Protein AF-A0A1C6YXV5-F1 (afdb_monomer_lite)

Organism: Hafnia alvei (NCBI:txid569)

pLDDT: mean 86.68, std 13.35, range [34.88, 97.94]

Foldseek 3Di:
DDPPPDFDEFDDLVVPPLVVVLCVLCCLCVDPVNDDRPLVSNLVSLVVCCVPGGDYDVSVVSNCVSVVVVVVLPCVVVLVVLVVQLVVLVVVQVLCVVVVWDHDPSVVSVCCSPCAVRSNNDPDDDDDDPVDDDDDDPDDDDDDDPDDDDDTDPPDDDDDDPDDDDDDDDPDDTDDDRPDDDDDDDPPDDDDDDDQPDDDDDDDPPDDDDDDDPDDDDDDDQAKDWDDDPHWIWMQGPVGIDTDDPDDDDDDDPDDDDPDDDDDDDDDDDDDDDDDDDDDPPPPPDDPDD

InterPro domains:
  IPR010657 ImpA, N-terminal [PF06812] (8-69)
  IPR018769 Type VI secretion system spike protein VgrG2, domain of unknown function DUF2345 [PF10106] (115-260)

Secondary structure (DSSP, 8-state):
------PPBP--GGGSHHHHHHHHHHHGGGSTT-PPP-HHHHHHHHHHHHHHT-B-HHHHHHHHHHHHHHHHT--HHHHHHHHHHHHHHHHHHHHHHHTT-----HHHHHHHIIIIIGGG-SS------TT------SS------SS------SS------SS------SS------SSS------SSS------SSS------SS------SSS------SSEEEEEETTEEEEEETTEEEEE-SS------S-----SS-----------------------------

Radius of gyration: 35.49 Å; chains: 1; bounding box: 80×50×108 Å

Sequence (290 aa):
MNNHKHLKTGGDPRTFADYAALRDELSKLSHPARPDVNWSYAEKLCLSLFEHNGVELQTAAWYTQAKGQGAMLEMAPAVNRIKQANREMQALNNAAEAAKALVSDIRTQNNLVTQSIADLQSAVMLASAPQGMAFTSGEHLQLTSSQNTMLNAGQHLDIGAMGNVSLSAEQELGLFVHKVGAKLIANLGEVEMHSRHNTLDMSAQKQLTITSTDDEIIISTPKTLTVNGGGSYLKLSDSGIEHGSKGDLTMKVGEYLVPGSGGDMPFDAPNFKTTEIAEMTNIISKPLSN

Structure (mmCIF, N/CA/C/O backbone):
data_AF-A0A1C6YXV5-F1
#
_entry.id   AF-A0A1C6YXV5-F1
#
loop_
_atom_site.group_PDB
_atom_site.id
_atom_site.type_symbol
_atom_site.label_atom_id
_atom_site.label_alt_id
_atom_site.label_comp_id
_atom_site.label_asym_id
_atom_site.label_entity_id
_atom_site.label_seq_id
_atom_site.pdbx_PDB_ins_code
_atom_site.Cartn_x
_atom_site.Cartn_y
_atom_site.Cartn_z
_atom_site.occupancy
_atom_site.B_iso_or_equiv
_atom_site.auth_seq_id
_atom_site.auth_comp_id
_atom_site.auth_asym_id
_atom_site.auth_atom_id
_atom_site.pdbx_PDB_model_num
ATOM 1 N N . MET A 1 1 ? -0.973 9.641 -53.902 1.00 34.88 1 MET A N 1
ATOM 2 C CA . MET A 1 1 ? 0.073 9.606 -54.949 1.00 34.88 1 MET A CA 1
ATOM 3 C C . MET A 1 1 ? 1.343 9.066 -54.313 1.00 34.88 1 MET A C 1
ATOM 5 O O . MET A 1 1 ? 1.892 9.724 -53.440 1.00 34.88 1 MET A O 1
ATOM 9 N N . ASN A 1 2 ? 1.738 7.838 -54.658 1.00 34.88 2 ASN A N 1
ATOM 10 C CA . ASN A 1 2 ? 2.956 7.212 -54.143 1.00 34.88 2 ASN A CA 1
ATOM 11 C C . ASN A 1 2 ? 4.173 7.896 -54.773 1.00 34.88 2 ASN A C 1
ATOM 13 O O . ASN A 1 2 ? 4.431 7.724 -55.961 1.00 34.88 2 ASN A O 1
ATOM 17 N N . ASN A 1 3 ? 4.910 8.671 -53.981 1.00 37.94 3 ASN A N 1
ATOM 18 C CA . ASN A 1 3 ? 6.170 9.276 -54.398 1.00 37.94 3 ASN A CA 1
ATOM 19 C C . ASN A 1 3 ? 7.252 8.181 -54.394 1.00 37.94 3 ASN A C 1
ATOM 21 O O . ASN A 1 3 ? 7.929 7.960 -53.392 1.00 37.94 3 ASN A O 1
ATOM 25 N N . HIS A 1 4 ? 7.376 7.423 -55.484 1.00 41.41 4 HIS A N 1
ATOM 26 C CA . HIS A 1 4 ? 8.496 6.498 -55.662 1.00 41.41 4 HIS A CA 1
ATOM 27 C C . HIS A 1 4 ? 9.765 7.313 -55.946 1.00 41.41 4 HIS A C 1
ATOM 29 O O . HIS A 1 4 ? 10.037 7.685 -57.086 1.00 41.41 4 HIS A O 1
ATOM 35 N N . LYS A 1 5 ? 10.545 7.616 -54.896 1.00 60.78 5 LYS A N 1
ATOM 36 C CA . LYS A 1 5 ? 11.930 8.085 -55.054 1.00 60.78 5 LYS A CA 1
ATOM 37 C C . LYS A 1 5 ? 12.726 6.943 -55.698 1.00 60.78 5 LYS A C 1
ATOM 39 O O . LYS A 1 5 ? 13.035 5.955 -55.038 1.00 60.78 5 LYS A O 1
ATOM 44 N N . HIS A 1 6 ? 13.023 7.060 -56.990 1.00 58.09 6 HIS A N 1
ATOM 45 C CA . HIS A 1 6 ? 13.926 6.143 -57.685 1.00 58.09 6 HIS A CA 1
ATOM 46 C C . HIS A 1 6 ? 15.334 6.278 -57.091 1.00 58.09 6 HIS A C 1
ATOM 48 O O . HIS A 1 6 ? 16.009 7.282 -57.314 1.00 58.09 6 HIS A O 1
ATOM 54 N N . LEU A 1 7 ? 15.772 5.270 -56.337 1.00 64.44 7 LEU A N 1
ATOM 55 C CA . LEU A 1 7 ? 17.151 5.168 -55.866 1.00 64.44 7 LEU A CA 1
ATOM 56 C C . LEU A 1 7 ? 18.025 4.710 -57.038 1.00 64.44 7 LEU A C 1
ATOM 58 O O . LEU A 1 7 ? 17.787 3.652 -57.620 1.00 64.44 7 LEU A O 1
ATOM 62 N N . LYS A 1 8 ? 19.013 5.524 -57.411 1.00 81.25 8 LYS A N 1
ATOM 63 C CA . LYS A 1 8 ? 20.024 5.163 -58.412 1.00 81.25 8 LYS A CA 1
ATOM 64 C C . LYS A 1 8 ? 21.220 4.530 -57.705 1.00 81.25 8 LYS A C 1
ATOM 66 O O . LYS A 1 8 ? 21.565 4.955 -56.606 1.00 81.25 8 LYS A O 1
ATOM 71 N N . THR A 1 9 ? 21.846 3.535 -58.327 1.00 78.88 9 THR A N 1
ATOM 72 C CA . THR A 1 9 ? 23.124 2.980 -57.856 1.00 78.88 9 THR A CA 1
ATOM 73 C C . THR A 1 9 ? 24.200 4.057 -57.924 1.00 78.88 9 THR A C 1
ATOM 75 O O . THR A 1 9 ? 24.306 4.734 -58.949 1.00 78.88 9 THR A O 1
ATOM 78 N N . GLY A 1 10 ? 24.957 4.230 -56.844 1.00 81.75 10 GLY A N 1
ATOM 79 C CA . GLY A 1 10 ? 25.936 5.303 -56.731 1.00 81.75 10 GLY A CA 1
ATOM 80 C C . GLY A 1 10 ? 27.298 4.997 -57.345 1.00 81.75 10 GLY A C 1
ATOM 81 O O . GLY A 1 10 ? 27.665 3.833 -57.511 1.00 81.75 10 GLY A O 1
ATOM 82 N N . GLY A 1 11 ? 28.025 6.060 -57.705 1.00 84.25 11 GLY A N 1
ATOM 83 C CA . GLY A 1 11 ? 29.411 6.007 -58.185 1.00 84.25 11 GLY A CA 1
ATOM 84 C C . GLY A 1 11 ? 30.434 6.043 -57.044 1.00 84.25 11 GLY A C 1
ATOM 85 O O . GLY A 1 11 ? 30.080 5.844 -55.883 1.00 84.25 11 GLY A O 1
ATOM 86 N N . ASP A 1 12 ? 31.706 6.312 -57.357 1.00 86.31 12 ASP A N 1
ATOM 87 C CA . ASP A 1 12 ? 32.763 6.448 -56.341 1.00 86.31 12 ASP A CA 1
ATOM 88 C C . ASP A 1 12 ? 32.478 7.649 -55.410 1.00 86.31 12 ASP A C 1
ATOM 90 O O . ASP A 1 12 ? 32.488 8.794 -55.870 1.00 86.31 12 ASP A O 1
ATOM 94 N N . PRO A 1 13 ? 32.236 7.430 -54.103 1.00 85.50 13 PRO A N 1
ATOM 95 C CA . PRO A 1 13 ? 31.868 8.498 -53.181 1.00 85.50 13 PRO A CA 1
ATOM 96 C C . PRO A 1 13 ? 33.071 9.342 -52.719 1.00 85.50 13 PRO A C 1
ATOM 98 O O . PRO A 1 13 ? 32.885 10.385 -52.095 1.00 85.50 13 PRO A O 1
ATOM 101 N N . ARG A 1 14 ? 34.316 8.937 -53.012 1.00 87.31 14 ARG A N 1
ATOM 102 C CA . ARG A 1 14 ? 35.535 9.552 -52.443 1.00 87.31 14 ARG A CA 1
ATOM 103 C C . ARG A 1 14 ? 35.786 10.987 -52.889 1.00 87.31 14 ARG A C 1
ATOM 105 O O . ARG A 1 14 ? 36.549 11.694 -52.237 1.00 87.31 14 ARG A O 1
ATOM 112 N N . THR A 1 15 ? 35.165 11.418 -53.982 1.00 87.25 15 THR A N 1
ATOM 113 C CA . THR A 1 15 ? 35.280 12.789 -54.494 1.00 87.25 15 THR A CA 1
ATOM 114 C C . THR A 1 15 ? 34.360 13.778 -53.778 1.00 87.25 15 THR A C 1
ATOM 116 O O . THR A 1 15 ? 34.479 14.980 -54.002 1.00 87.25 15 THR A O 1
ATOM 119 N N . PHE A 1 16 ? 33.439 13.304 -52.931 1.00 89.44 16 PHE A N 1
ATOM 120 C CA . PHE A 1 16 ? 32.460 14.142 -52.239 1.00 89.44 16 PHE A CA 1
ATOM 121 C C . PHE A 1 16 ? 32.944 14.531 -50.837 1.00 89.44 16 PHE A C 1
ATOM 123 O O . PHE A 1 16 ? 33.402 13.690 -50.062 1.00 89.44 16 PHE A O 1
ATOM 130 N N . ALA A 1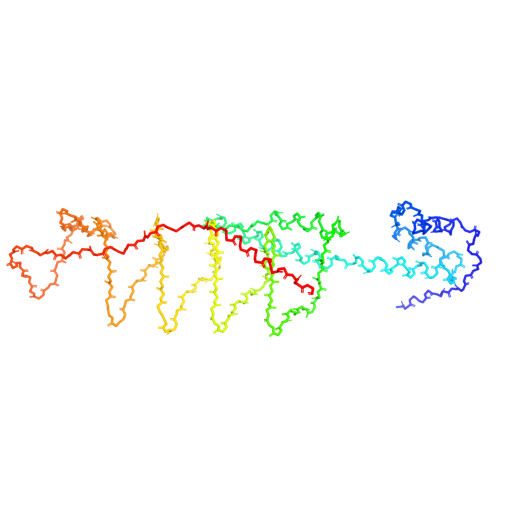 17 ? 32.786 15.809 -50.481 1.00 89.75 17 ALA A N 1
ATOM 131 C CA . ALA A 1 17 ? 33.151 16.325 -49.159 1.00 89.75 17 ALA A CA 1
ATOM 132 C C . ALA A 1 17 ? 32.379 15.623 -48.026 1.00 89.75 17 ALA A C 1
ATOM 134 O O . ALA A 1 17 ? 32.958 15.300 -46.989 1.00 89.75 17 ALA A O 1
ATOM 135 N N . ASP A 1 18 ? 31.103 15.307 -48.263 1.00 88.88 18 ASP A N 1
ATOM 136 C CA . ASP A 1 18 ? 30.244 14.607 -47.304 1.00 88.88 18 ASP A CA 1
ATOM 137 C C . ASP A 1 18 ? 30.771 13.205 -46.969 1.00 88.88 18 ASP A C 1
ATOM 139 O O . ASP A 1 18 ? 30.663 12.759 -45.828 1.00 88.88 18 ASP A O 1
ATOM 143 N N . TYR A 1 19 ? 31.404 12.523 -47.931 1.00 90.31 19 TYR A N 1
ATOM 144 C CA . TYR A 1 19 ? 32.021 11.216 -47.704 1.00 90.31 19 TYR A CA 1
ATOM 145 C C . TYR A 1 19 ? 33.282 11.325 -46.845 1.00 90.31 19 TYR A C 1
ATOM 147 O O . TYR A 1 19 ? 33.488 10.503 -45.952 1.00 90.31 19 TYR A O 1
ATOM 155 N N . ALA A 1 20 ? 34.110 12.352 -47.065 1.00 91.06 20 ALA A N 1
ATOM 156 C CA . ALA A 1 20 ? 35.272 12.607 -46.217 1.00 91.06 20 ALA A CA 1
ATOM 157 C C . ALA A 1 20 ? 34.845 12.897 -44.768 1.00 91.06 20 ALA A C 1
ATOM 159 O O . ALA A 1 20 ? 35.363 12.272 -43.844 1.00 91.06 20 ALA A O 1
ATOM 160 N N . ALA A 1 21 ? 33.836 13.755 -44.581 1.00 92.62 21 ALA A N 1
ATOM 161 C CA . ALA A 1 21 ? 33.275 14.061 -43.267 1.00 92.62 21 ALA A CA 1
ATOM 162 C C . ALA A 1 21 ? 32.653 12.827 -42.591 1.00 92.62 21 ALA A C 1
ATOM 164 O O . ALA A 1 21 ? 32.858 12.609 -41.399 1.00 92.62 21 ALA A O 1
ATOM 165 N N . LEU A 1 22 ? 31.935 11.989 -43.348 1.00 91.88 22 LEU A N 1
ATOM 166 C CA . LEU A 1 22 ? 31.312 10.768 -42.832 1.00 91.88 22 LEU A CA 1
ATOM 167 C C . LEU A 1 22 ? 32.362 9.750 -42.389 1.00 91.88 22 LEU A C 1
ATOM 169 O O . LEU A 1 22 ? 32.250 9.155 -41.319 1.00 91.88 22 LEU A O 1
ATOM 173 N N . ARG A 1 23 ? 33.404 9.566 -43.202 1.00 91.81 23 ARG A N 1
ATOM 174 C CA . ARG A 1 23 ? 34.520 8.680 -42.881 1.00 91.81 23 ARG A CA 1
ATOM 175 C C . ARG A 1 23 ? 35.248 9.153 -41.627 1.00 91.81 23 ARG A C 1
ATOM 177 O O . ARG A 1 23 ? 35.558 8.325 -40.776 1.00 91.81 23 ARG A O 1
ATOM 184 N N . ASP A 1 24 ? 35.513 10.450 -41.507 1.00 92.19 24 ASP A N 1
ATOM 185 C CA . ASP A 1 24 ? 36.186 11.013 -40.337 1.00 92.19 24 ASP A CA 1
ATOM 186 C C . ASP A 1 24 ? 35.319 10.848 -39.076 1.00 92.19 24 ASP A C 1
ATOM 188 O O . ASP A 1 24 ? 35.824 10.430 -38.033 1.00 92.19 24 ASP A O 1
ATOM 192 N N . GLU A 1 25 ? 34.002 11.045 -39.184 1.00 91.94 25 GLU A N 1
ATOM 193 C CA . GLU A 1 25 ? 33.052 10.819 -38.090 1.00 91.94 25 GLU A CA 1
ATOM 194 C C . GLU A 1 25 ? 33.030 9.350 -37.634 1.00 91.94 25 GLU A C 1
ATOM 196 O O . GLU A 1 25 ? 33.114 9.065 -36.442 1.00 91.94 25 GLU A O 1
ATOM 201 N N . LEU A 1 26 ? 32.996 8.401 -38.573 1.00 88.94 26 LEU A N 1
ATOM 202 C CA . LEU A 1 26 ? 32.979 6.966 -38.263 1.00 88.94 26 LEU A CA 1
ATOM 203 C C . LEU A 1 26 ? 34.349 6.420 -37.847 1.00 88.94 26 LEU A C 1
ATOM 205 O O . LEU A 1 26 ? 34.421 5.425 -37.125 1.00 88.94 26 LEU A O 1
ATOM 209 N N . SER A 1 27 ? 35.443 7.081 -38.235 1.00 88.44 27 SER A N 1
ATOM 210 C CA . SER A 1 27 ? 36.796 6.712 -37.804 1.00 88.44 27 SER A CA 1
ATOM 211 C C . SER A 1 27 ? 36.974 6.801 -36.284 1.00 88.44 27 SER A C 1
ATOM 213 O O . SER A 1 27 ? 37.790 6.070 -35.717 1.00 88.44 27 SER A O 1
ATOM 215 N N . LYS A 1 28 ? 36.139 7.599 -35.601 1.00 89.31 28 LYS A N 1
ATOM 216 C CA . LYS A 1 28 ? 36.091 7.703 -34.136 1.00 89.31 28 LYS A CA 1
ATOM 217 C C . LYS A 1 28 ? 35.821 6.360 -33.446 1.00 89.31 28 LYS A C 1
ATOM 219 O O . LYS A 1 28 ? 36.379 6.118 -32.379 1.00 89.31 28 LYS A O 1
ATOM 224 N N . LEU A 1 29 ? 35.088 5.443 -34.091 1.00 83.06 29 LEU A N 1
ATOM 225 C CA . LEU A 1 29 ? 34.862 4.070 -33.600 1.00 83.06 29 LEU A CA 1
ATOM 226 C C . LEU A 1 29 ? 36.158 3.266 -33.450 1.00 83.06 29 LEU A C 1
ATOM 228 O O . LEU A 1 29 ? 36.258 2.379 -32.606 1.00 83.06 29 LEU A O 1
ATOM 232 N N . SER A 1 30 ? 37.139 3.570 -34.297 1.00 82.44 30 SER A N 1
ATOM 233 C CA . SER A 1 30 ? 38.425 2.870 -34.376 1.00 82.44 30 SER A CA 1
ATOM 234 C C . SER A 1 30 ? 39.544 3.638 -33.667 1.00 82.44 30 SER A C 1
ATOM 236 O O . SER A 1 30 ? 40.681 3.173 -33.622 1.00 82.44 30 SER A O 1
ATOM 238 N N . HIS A 1 31 ? 39.246 4.828 -33.140 1.00 82.94 31 HIS A N 1
ATOM 239 C CA . HIS A 1 31 ? 40.235 5.704 -32.534 1.00 82.94 31 HIS A CA 1
ATOM 240 C C . HIS A 1 31 ? 40.610 5.204 -31.125 1.00 82.94 31 HIS A C 1
ATOM 242 O O . HIS A 1 31 ? 39.712 4.859 -30.355 1.00 82.94 31 HIS A O 1
ATOM 248 N N . PRO A 1 32 ? 41.898 5.215 -30.724 1.00 77.12 32 PRO A N 1
ATOM 249 C CA . PRO A 1 32 ? 42.327 4.746 -29.400 1.00 77.12 32 PRO A CA 1
ATOM 250 C C . PRO A 1 32 ? 41.618 5.446 -28.233 1.00 77.12 32 PRO A C 1
ATOM 252 O O . PRO A 1 32 ? 41.303 4.813 -27.233 1.00 77.12 32 PRO A O 1
ATOM 255 N N . ALA A 1 33 ? 41.324 6.742 -28.386 1.00 78.31 33 ALA A N 1
ATOM 256 C CA . ALA A 1 33 ? 40.591 7.531 -27.392 1.00 78.31 33 ALA A CA 1
ATOM 257 C C . ALA A 1 33 ? 39.055 7.377 -27.454 1.00 78.31 33 ALA A C 1
ATOM 259 O O . ALA A 1 33 ? 38.378 7.978 -26.631 1.00 78.31 33 ALA A O 1
ATOM 260 N N . ARG A 1 34 ? 38.517 6.633 -28.438 1.00 75.19 34 ARG A N 1
ATOM 261 C CA . ARG A 1 34 ? 37.077 6.396 -28.687 1.00 75.19 34 ARG A CA 1
ATOM 262 C C . ARG A 1 34 ? 36.158 7.596 -28.377 1.00 75.19 34 ARG A C 1
ATOM 264 O O . ARG A 1 34 ? 35.275 7.473 -27.533 1.00 75.19 34 ARG A O 1
ATOM 271 N N . PRO A 1 35 ? 36.363 8.756 -29.025 1.00 83.25 35 PRO A N 1
ATOM 272 C CA . PRO A 1 35 ? 35.444 9.877 -28.873 1.00 83.25 35 PRO A CA 1
ATOM 273 C C . PRO A 1 35 ? 34.054 9.515 -29.415 1.00 83.25 35 PRO A C 1
ATOM 275 O O . PRO A 1 35 ? 33.940 8.717 -30.350 1.00 83.25 35 PRO A O 1
ATOM 278 N N . ASP A 1 36 ? 33.011 10.126 -28.855 1.00 80.19 36 ASP A N 1
ATOM 279 C CA . ASP A 1 36 ? 31.630 9.828 -29.236 1.00 80.19 36 ASP A CA 1
ATOM 280 C C . ASP A 1 36 ? 31.362 10.144 -30.715 1.00 80.19 36 ASP A C 1
ATOM 282 O O . ASP A 1 36 ? 31.708 11.212 -31.237 1.00 80.19 36 ASP A O 1
ATOM 286 N N . VAL A 1 37 ? 30.721 9.190 -31.391 1.00 84.69 37 VAL A N 1
ATOM 287 C CA . VAL A 1 37 ? 30.234 9.345 -32.764 1.00 84.69 37 VAL A CA 1
ATOM 288 C C . VAL A 1 37 ? 28.900 10.079 -32.730 1.00 84.69 37 VAL A C 1
ATOM 290 O O . VAL A 1 37 ? 27.952 9.658 -32.070 1.00 84.69 37 VAL A O 1
ATOM 293 N N . ASN A 1 38 ? 28.784 11.147 -33.507 1.00 87.31 38 ASN A N 1
ATOM 294 C CA . ASN A 1 38 ? 27.529 11.832 -33.750 1.00 87.31 38 ASN A CA 1
ATOM 295 C C . ASN A 1 38 ? 26.729 11.085 -34.829 1.00 87.31 38 ASN A C 1
ATOM 297 O O . ASN A 1 38 ? 26.801 11.395 -36.020 1.00 87.31 38 ASN A O 1
ATOM 301 N N . TRP A 1 39 ? 25.950 10.089 -34.402 1.00 85.75 39 TRP A N 1
ATOM 302 C CA . TRP A 1 39 ? 25.155 9.239 -35.295 1.00 85.75 39 TRP A CA 1
ATOM 303 C C . TRP A 1 39 ? 24.119 10.013 -36.117 1.00 85.75 39 TRP A C 1
ATOM 305 O O . TRP A 1 39 ? 23.930 9.708 -37.292 1.00 85.75 39 TRP A O 1
ATOM 315 N N . SER A 1 40 ? 23.516 11.065 -35.553 1.00 84.88 40 SER A N 1
ATOM 316 C CA . SER A 1 40 ? 22.577 11.943 -36.267 1.00 84.88 40 SER A CA 1
ATOM 317 C C . SER A 1 40 ? 23.256 12.737 -37.385 1.00 84.88 40 SER A C 1
ATOM 319 O O . SER A 1 40 ? 22.659 12.994 -38.430 1.00 84.88 40 SER A O 1
ATOM 321 N N . TYR A 1 41 ? 24.510 13.149 -37.180 1.00 89.69 41 TYR A N 1
ATOM 322 C CA . TYR A 1 41 ? 25.312 13.800 -38.213 1.00 89.69 41 TYR A CA 1
ATOM 323 C C . TYR A 1 41 ? 25.755 12.800 -39.288 1.00 89.69 41 TYR A C 1
ATOM 325 O O . TYR A 1 41 ? 25.595 13.080 -40.475 1.00 89.69 41 TYR A O 1
ATOM 333 N N . ALA A 1 42 ? 26.202 11.606 -38.888 1.00 90.00 42 ALA A N 1
ATOM 334 C CA . ALA A 1 42 ? 26.538 10.524 -39.810 1.00 90.00 42 ALA A CA 1
ATOM 335 C C . ALA A 1 42 ? 25.336 10.106 -40.684 1.00 90.00 42 ALA A C 1
ATOM 337 O O . ALA A 1 42 ? 25.490 9.936 -41.894 1.00 90.00 42 ALA A O 1
ATOM 338 N N . GLU A 1 43 ? 24.127 10.015 -40.115 1.00 90.06 43 GLU A N 1
ATOM 339 C CA . GLU A 1 43 ? 22.900 9.730 -40.870 1.00 90.06 43 GLU A CA 1
ATOM 340 C C . GLU A 1 43 ? 22.612 10.820 -41.913 1.00 90.06 43 GLU A C 1
ATOM 342 O O . GLU A 1 43 ? 22.353 10.506 -43.076 1.00 90.06 43 GLU A O 1
ATOM 347 N N . LYS A 1 44 ? 22.709 12.101 -41.528 1.00 91.81 44 LYS A N 1
ATOM 348 C CA . LYS A 1 44 ? 22.513 13.233 -42.450 1.00 91.81 44 LYS A CA 1
ATOM 349 C C . LYS A 1 44 ? 23.501 13.209 -43.614 1.00 91.81 44 LYS A C 1
ATOM 351 O O . LYS A 1 44 ? 23.087 13.418 -44.751 1.00 91.81 44 LYS A O 1
ATOM 356 N N . LEU A 1 45 ? 24.775 12.922 -43.347 1.00 92.94 45 LEU A N 1
ATOM 357 C CA . LEU A 1 45 ? 25.802 12.806 -44.386 1.00 92.94 45 LEU A CA 1
ATOM 358 C C . LEU A 1 45 ? 25.512 11.640 -45.340 1.00 92.94 45 LEU A C 1
ATOM 360 O O . LEU A 1 45 ? 25.629 11.801 -46.551 1.00 92.94 45 LEU A O 1
ATOM 364 N N . CYS A 1 46 ? 25.057 10.495 -44.822 1.00 91.06 46 CYS A N 1
ATOM 365 C CA . CYS A 1 46 ? 24.637 9.368 -45.658 1.00 91.06 46 CYS A CA 1
ATOM 366 C C . CYS A 1 46 ? 23.444 9.722 -46.559 1.00 91.06 46 CYS A C 1
ATOM 368 O O . CYS A 1 46 ? 23.451 9.396 -47.745 1.00 91.06 46 CYS A O 1
ATOM 370 N N . LEU A 1 47 ? 22.425 10.398 -46.014 1.00 91.19 47 LEU A N 1
ATOM 371 C CA . LEU A 1 47 ? 21.256 10.837 -46.783 1.00 91.19 47 LEU A CA 1
ATOM 372 C C . LEU A 1 47 ? 21.644 11.847 -47.874 1.00 91.19 47 LEU A C 1
ATOM 374 O O . LEU A 1 47 ? 21.184 11.705 -49.004 1.00 91.19 47 LEU A O 1
ATOM 378 N N . SER A 1 48 ? 22.533 12.800 -47.566 1.00 91.88 48 SER A N 1
ATOM 379 C CA . SER A 1 48 ? 23.083 13.757 -48.542 1.00 91.88 48 SER A CA 1
ATOM 380 C C . SER A 1 48 ? 23.842 13.046 -49.672 1.00 91.88 48 SER A C 1
ATOM 382 O O . SER A 1 48 ? 23.630 13.316 -50.856 1.00 91.88 48 SER A O 1
ATOM 384 N N . LEU A 1 49 ? 24.666 12.048 -49.332 1.00 90.50 49 LEU A N 1
ATOM 385 C CA . LEU A 1 49 ? 25.382 11.232 -50.316 1.00 90.50 49 LEU A CA 1
ATOM 386 C C . LEU A 1 49 ? 24.435 10.426 -51.213 1.00 90.50 49 LEU A C 1
ATOM 388 O O . LEU A 1 49 ? 24.679 10.334 -52.416 1.00 90.50 49 LEU A O 1
ATOM 392 N N . PHE A 1 50 ? 23.334 9.891 -50.679 1.00 91.69 50 PHE A N 1
ATOM 393 C CA . PHE A 1 50 ? 22.328 9.215 -51.504 1.00 91.69 50 PHE A CA 1
ATOM 394 C C . PHE A 1 50 ? 21.643 10.156 -52.495 1.00 91.69 50 PHE A C 1
ATOM 396 O O . PHE A 1 50 ? 21.283 9.716 -53.588 1.00 91.69 50 PHE A O 1
ATOM 403 N N . GLU A 1 51 ? 21.473 11.432 -52.142 1.00 88.44 51 GLU A N 1
ATOM 404 C CA . GLU A 1 51 ? 20.876 12.436 -53.026 1.00 88.44 51 GLU A CA 1
ATOM 405 C C . GLU A 1 51 ? 21.830 12.866 -54.149 1.00 88.44 51 GLU A C 1
ATOM 407 O O . GLU A 1 51 ? 21.389 13.012 -55.290 1.00 88.44 51 GLU A O 1
ATOM 412 N N . HIS A 1 52 ? 23.127 13.023 -53.861 1.00 86.38 52 HIS A N 1
ATOM 413 C CA . HIS A 1 52 ? 24.104 13.545 -54.826 1.00 86.38 52 HIS A CA 1
ATOM 414 C C . HIS A 1 52 ? 24.857 12.472 -55.624 1.00 86.38 52 HIS A C 1
ATOM 416 O O . HIS A 1 52 ? 25.091 12.654 -56.818 1.00 86.38 52 HIS A O 1
ATOM 422 N N . ASN A 1 53 ? 25.245 11.366 -54.986 1.00 88.00 53 ASN A N 1
ATOM 423 C CA . ASN A 1 53 ? 26.052 10.309 -55.599 1.00 88.00 53 ASN A CA 1
ATOM 424 C C . ASN A 1 53 ? 25.224 9.067 -55.961 1.00 88.00 53 ASN A C 1
ATOM 426 O O . ASN A 1 53 ? 25.635 8.310 -56.832 1.00 88.00 53 ASN A O 1
ATOM 430 N N . GLY A 1 54 ? 24.063 8.859 -55.329 1.00 86.62 54 GLY A N 1
ATOM 431 C CA . GLY A 1 54 ? 23.302 7.607 -55.396 1.00 86.62 54 GLY A CA 1
ATOM 432 C C . GLY A 1 54 ? 23.703 6.616 -54.296 1.00 86.62 54 GLY A C 1
ATOM 433 O O . GLY A 1 54 ? 24.582 6.881 -53.478 1.00 86.62 54 GLY A O 1
ATOM 434 N N . VAL A 1 55 ? 23.032 5.465 -54.243 1.00 87.00 55 VAL A N 1
ATOM 435 C CA . VAL A 1 55 ? 23.235 4.456 -53.191 1.00 87.00 55 VAL A CA 1
ATOM 436 C C . VAL A 1 55 ? 24.365 3.511 -53.582 1.00 87.00 55 VAL A C 1
ATOM 438 O O . VAL A 1 55 ? 24.230 2.731 -54.526 1.00 87.00 55 VAL A O 1
ATOM 441 N N . GLU A 1 56 ? 25.465 3.557 -52.841 1.00 91.75 56 GLU A N 1
ATOM 442 C CA . GLU A 1 56 ? 26.571 2.601 -52.932 1.00 91.75 56 GLU A CA 1
ATOM 443 C C . GLU A 1 56 ? 26.724 1.820 -51.612 1.00 91.75 56 GLU A C 1
ATOM 445 O O . GLU A 1 56 ? 26.219 2.241 -50.567 1.00 91.75 56 GLU A O 1
ATOM 450 N N . LEU A 1 57 ? 27.350 0.641 -51.673 1.00 87.50 57 LEU A N 1
ATOM 451 C CA . LEU A 1 57 ? 27.340 -0.360 -50.600 1.00 87.50 57 LEU A CA 1
ATOM 452 C C . LEU A 1 57 ? 27.908 0.148 -49.263 1.00 87.50 57 LEU A C 1
ATOM 454 O O . LEU A 1 57 ? 27.377 -0.193 -48.208 1.00 87.50 57 LEU A O 1
ATOM 458 N N . GLN A 1 58 ? 28.970 0.949 -49.288 1.00 88.88 58 GLN A N 1
ATOM 459 C CA . GLN A 1 58 ? 29.666 1.438 -48.102 1.00 88.88 58 GLN A CA 1
ATOM 460 C C . GLN A 1 58 ? 28.832 2.482 -47.347 1.00 88.88 58 GLN A C 1
ATOM 462 O O . GLN A 1 58 ? 28.572 2.312 -46.157 1.00 88.88 58 GLN A O 1
ATOM 467 N N . THR A 1 59 ? 28.333 3.510 -48.032 1.00 88.81 59 THR A N 1
ATOM 468 C CA . THR A 1 59 ? 27.426 4.522 -47.468 1.00 88.81 59 THR A CA 1
ATOM 469 C C . THR A 1 59 ? 26.101 3.884 -47.051 1.00 88.81 59 THR A C 1
ATOM 471 O O . THR A 1 59 ? 25.545 4.256 -46.023 1.00 88.81 59 THR A O 1
ATOM 474 N N . ALA A 1 60 ? 25.611 2.865 -47.770 1.00 88.44 60 ALA A N 1
ATOM 475 C CA . ALA A 1 60 ? 24.442 2.087 -47.353 1.00 88.44 60 ALA A CA 1
ATOM 476 C C . ALA A 1 60 ? 24.681 1.300 -46.054 1.00 88.44 60 ALA A C 1
ATOM 478 O O . ALA A 1 60 ? 23.822 1.304 -45.167 1.00 88.44 60 ALA A O 1
ATOM 479 N N . ALA A 1 61 ? 25.844 0.660 -45.907 1.00 87.81 61 ALA A N 1
ATOM 480 C CA . ALA A 1 61 ? 26.220 -0.044 -44.683 1.00 87.81 61 ALA A CA 1
ATOM 481 C C . ALA A 1 61 ? 26.341 0.923 -43.495 1.00 87.81 61 ALA A C 1
ATOM 483 O O . ALA A 1 61 ? 25.776 0.671 -42.431 1.00 87.81 61 ALA A O 1
ATOM 484 N N . TRP A 1 62 ? 26.997 2.066 -43.696 1.00 89.56 62 TRP A N 1
ATOM 485 C CA . TRP A 1 62 ? 27.136 3.112 -42.684 1.00 89.56 62 TRP A CA 1
ATOM 486 C C . TRP A 1 62 ? 25.814 3.785 -42.319 1.00 89.56 62 TRP A C 1
ATOM 488 O O . TRP A 1 62 ? 25.560 4.000 -41.137 1.00 89.56 62 TRP A O 1
ATOM 498 N N . TYR A 1 63 ? 24.933 4.036 -43.288 1.00 89.31 63 TYR A N 1
ATOM 499 C CA . TYR A 1 63 ? 23.578 4.524 -43.032 1.00 89.31 63 TYR A CA 1
ATOM 500 C C . TYR A 1 63 ? 22.790 3.535 -42.176 1.00 89.31 63 TYR A C 1
ATOM 502 O O . TYR A 1 63 ? 22.167 3.919 -41.190 1.00 89.31 63 TYR A O 1
ATOM 510 N N . THR A 1 64 ? 22.849 2.248 -42.525 1.00 83.69 64 THR A N 1
ATOM 511 C CA . THR A 1 64 ? 22.168 1.187 -41.774 1.00 83.69 64 THR A CA 1
ATOM 512 C C . THR A 1 64 ? 22.709 1.093 -40.348 1.00 83.69 64 THR A C 1
ATOM 514 O O . THR A 1 64 ? 21.931 0.953 -39.408 1.00 83.69 64 THR A O 1
ATOM 517 N N . GLN A 1 65 ? 24.024 1.244 -40.163 1.00 82.75 65 GLN A N 1
ATOM 518 C CA . GLN A 1 65 ? 24.657 1.277 -38.847 1.00 82.75 65 GLN A CA 1
ATOM 519 C C . GLN A 1 65 ? 24.259 2.520 -38.036 1.00 82.75 65 GLN A C 1
ATOM 521 O O . GLN A 1 65 ? 23.856 2.377 -36.886 1.00 82.75 65 GLN A O 1
ATOM 526 N N . ALA A 1 66 ? 24.317 3.718 -38.623 1.00 83.75 66 ALA A N 1
ATOM 527 C CA . ALA A 1 66 ? 23.941 4.966 -37.957 1.00 83.75 66 ALA A CA 1
ATOM 528 C C . ALA A 1 66 ? 22.462 4.968 -37.550 1.00 83.75 66 ALA A C 1
ATOM 530 O O . ALA A 1 66 ? 22.118 5.290 -36.413 1.00 83.75 66 ALA A O 1
ATOM 531 N N . LYS A 1 67 ? 21.593 4.502 -38.450 1.00 78.44 67 LYS A N 1
ATOM 532 C CA . LYS A 1 67 ? 20.163 4.337 -38.190 1.00 78.44 67 LYS A CA 1
ATOM 533 C C . LYS A 1 67 ? 19.885 3.261 -37.140 1.00 78.44 67 LYS A C 1
ATOM 535 O O . LYS A 1 67 ? 18.999 3.434 -36.311 1.00 78.44 67 LYS A O 1
ATOM 540 N N . GLY A 1 68 ? 20.649 2.168 -37.154 1.00 66.94 68 GLY A N 1
ATOM 541 C CA . GLY A 1 68 ? 20.573 1.107 -36.151 1.00 66.94 68 GLY A CA 1
ATOM 542 C C . GLY A 1 68 ? 20.958 1.591 -34.754 1.00 66.94 68 GLY A C 1
ATOM 543 O O . GLY A 1 68 ? 20.282 1.245 -33.794 1.00 66.94 68 GLY A O 1
ATOM 544 N N . GLN A 1 69 ? 21.978 2.444 -34.640 1.00 69.38 69 GLN A N 1
ATOM 545 C CA . GLN A 1 69 ? 22.389 3.058 -33.372 1.00 69.38 69 GLN A CA 1
ATOM 546 C C . GLN A 1 69 ? 21.338 4.050 -32.850 1.00 69.38 69 GLN A C 1
ATOM 548 O O . GLN A 1 69 ? 21.009 4.017 -31.669 1.00 69.38 69 GLN A O 1
ATOM 553 N N . GLY A 1 70 ? 20.728 4.858 -33.727 1.00 60.88 70 GLY A N 1
ATOM 554 C CA . GLY A 1 70 ? 19.603 5.729 -33.356 1.00 60.88 70 GLY A CA 1
ATOM 555 C C . GLY A 1 70 ? 18.358 4.954 -32.905 1.00 60.88 70 GLY A C 1
ATOM 556 O O . GLY A 1 70 ? 17.764 5.278 -31.882 1.00 60.88 70 GLY A O 1
ATOM 557 N N . ALA A 1 71 ? 18.000 3.877 -33.612 1.00 57.31 71 ALA A N 1
ATOM 558 C CA . ALA A 1 71 ? 16.882 3.004 -33.244 1.00 57.31 71 ALA A CA 1
ATOM 559 C C . ALA A 1 71 ? 17.151 2.176 -31.971 1.00 57.31 71 ALA A C 1
ATOM 561 O O . ALA A 1 71 ? 16.218 1.849 -31.243 1.00 57.31 71 ALA A O 1
ATOM 562 N N . MET A 1 72 ? 18.414 1.856 -31.674 1.00 53.16 72 MET A N 1
ATOM 563 C CA . MET A 1 72 ? 18.830 1.183 -30.435 1.00 53.16 72 MET A CA 1
ATOM 564 C C . MET A 1 72 ? 18.733 2.106 -29.202 1.00 53.16 72 MET A C 1
ATOM 566 O O . MET A 1 72 ? 18.625 1.611 -28.083 1.00 53.16 72 MET A O 1
ATOM 570 N N . LEU A 1 73 ? 18.699 3.429 -29.412 1.00 59.44 73 LEU A N 1
ATOM 571 C CA . LEU A 1 73 ? 18.531 4.482 -28.398 1.00 59.44 73 LEU A CA 1
ATOM 572 C C . LEU A 1 73 ? 17.111 5.091 -28.364 1.00 59.44 73 LEU A C 1
ATOM 574 O O . LEU A 1 73 ? 16.881 6.067 -27.649 1.00 59.44 73 LEU A O 1
ATOM 578 N N . GLU A 1 74 ? 16.132 4.528 -29.084 1.00 69.44 74 GLU A N 1
ATOM 579 C CA . GLU A 1 74 ? 14.725 4.977 -29.076 1.00 69.44 74 GLU A CA 1
ATOM 580 C C . GLU A 1 74 ? 14.033 4.650 -27.7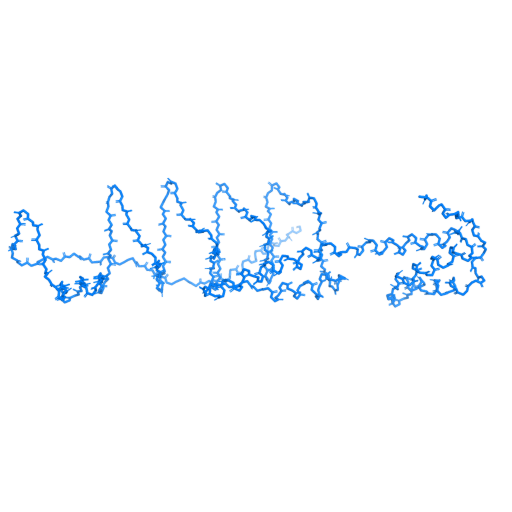31 1.00 69.44 74 GLU A C 1
ATOM 582 O O . GLU A 1 74 ? 13.195 3.758 -27.593 1.00 69.44 74 GLU A O 1
ATOM 587 N N . MET A 1 75 ? 14.397 5.402 -26.690 1.00 78.75 75 MET A N 1
ATOM 588 C CA . MET A 1 75 ? 13.868 5.294 -25.326 1.00 78.75 75 MET A CA 1
ATOM 589 C C . MET A 1 75 ? 12.708 6.261 -25.077 1.00 78.75 75 MET A C 1
ATOM 591 O O . MET A 1 75 ? 12.066 6.199 -24.027 1.00 78.75 75 MET A O 1
ATOM 595 N N . ALA A 1 76 ? 12.412 7.155 -26.027 1.00 81.69 76 ALA A N 1
ATOM 596 C CA . ALA A 1 76 ? 11.437 8.227 -25.853 1.00 81.69 76 ALA A CA 1
ATOM 597 C C . ALA A 1 76 ? 10.053 7.724 -25.397 1.00 81.69 76 ALA A C 1
ATOM 599 O O . ALA A 1 76 ? 9.522 8.286 -24.435 1.00 81.69 76 ALA A O 1
ATOM 600 N N . PRO A 1 77 ? 9.472 6.642 -25.960 1.00 85.44 77 PRO A N 1
ATOM 601 C CA . PRO A 1 77 ? 8.200 6.116 -25.464 1.00 85.44 77 PRO A CA 1
ATOM 602 C C . PRO A 1 77 ? 8.273 5.612 -24.015 1.00 85.44 77 PRO A C 1
ATOM 604 O O . PRO A 1 77 ? 7.316 5.772 -23.260 1.00 85.44 77 PRO A O 1
ATOM 607 N N . ALA A 1 78 ? 9.391 5.002 -23.615 1.00 88.50 78 ALA A N 1
ATOM 608 C CA . ALA A 1 78 ? 9.594 4.479 -22.266 1.00 88.50 78 ALA A CA 1
ATOM 609 C C . ALA A 1 78 ? 9.785 5.616 -21.250 1.00 88.50 78 ALA A C 1
ATOM 611 O O . ALA A 1 78 ? 9.076 5.688 -20.247 1.00 88.50 78 ALA A O 1
ATOM 612 N N . VAL A 1 79 ? 10.666 6.569 -21.561 1.00 88.56 79 VAL A N 1
ATOM 613 C CA . VAL A 1 79 ? 10.911 7.765 -20.742 1.00 88.56 79 VAL A CA 1
ATOM 614 C C . VAL A 1 79 ? 9.639 8.606 -20.605 1.00 88.56 79 VAL A C 1
ATOM 616 O O . VAL A 1 79 ? 9.334 9.084 -19.513 1.00 88.56 79 VAL A O 1
ATOM 619 N N . ASN A 1 80 ? 8.850 8.757 -21.674 1.00 88.50 80 ASN A N 1
ATOM 620 C CA . ASN A 1 80 ? 7.582 9.487 -21.624 1.00 88.50 80 ASN A CA 1
ATOM 621 C C . ASN A 1 80 ? 6.545 8.808 -20.720 1.00 88.50 80 ASN A C 1
ATOM 623 O O . ASN A 1 80 ? 5.824 9.515 -20.016 1.00 88.50 80 ASN A O 1
ATOM 627 N N . ARG A 1 81 ? 6.499 7.468 -20.679 1.00 89.38 81 ARG A N 1
ATOM 628 C CA . ARG A 1 81 ? 5.644 6.735 -19.729 1.00 89.38 81 ARG A CA 1
ATOM 629 C C . ARG A 1 81 ? 6.059 6.985 -18.283 1.00 89.38 81 ARG A C 1
ATOM 631 O O . ARG A 1 81 ? 5.192 7.273 -17.466 1.00 89.38 81 ARG A O 1
ATOM 638 N N . ILE A 1 82 ? 7.358 6.956 -17.976 1.00 90.69 82 ILE A N 1
ATOM 639 C CA . ILE A 1 82 ? 7.831 7.255 -16.615 1.00 90.69 82 ILE A CA 1
ATOM 640 C C . ILE A 1 82 ? 7.494 8.705 -16.242 1.00 90.69 82 ILE A C 1
ATOM 642 O O . ILE A 1 82 ? 6.936 8.957 -15.180 1.00 90.69 82 ILE A O 1
ATOM 646 N N . LYS A 1 83 ? 7.736 9.671 -17.139 1.00 89.44 83 LYS A N 1
ATOM 647 C CA . LYS A 1 83 ? 7.357 11.078 -16.914 1.00 89.44 83 LYS A CA 1
ATOM 648 C C . LYS A 1 83 ? 5.855 11.251 -16.687 1.00 89.44 83 LYS A C 1
ATOM 650 O O . LYS A 1 83 ? 5.453 12.087 -15.882 1.00 89.44 83 LYS A O 1
ATOM 655 N N . GLN A 1 84 ? 5.017 10.498 -17.397 1.00 91.75 84 GLN A N 1
ATOM 656 C CA . GLN A 1 84 ? 3.577 10.501 -17.162 1.00 91.75 84 GLN A CA 1
ATOM 657 C C . GLN A 1 84 ? 3.238 9.960 -15.769 1.00 91.75 84 GLN A C 1
ATOM 659 O O . GLN A 1 84 ? 2.560 10.665 -15.025 1.00 91.75 84 GLN A O 1
ATOM 664 N N . ALA A 1 85 ? 3.763 8.789 -15.399 1.00 92.06 85 ALA A N 1
ATOM 665 C CA . ALA A 1 85 ? 3.557 8.204 -14.075 1.00 92.06 85 ALA A CA 1
ATOM 666 C C . ALA A 1 85 ? 4.005 9.163 -12.956 1.00 92.06 85 ALA A C 1
ATOM 668 O O . ALA A 1 85 ? 3.262 9.383 -12.005 1.00 92.06 85 ALA A O 1
ATOM 669 N N . ASN A 1 86 ? 5.151 9.835 -13.111 1.00 90.31 86 ASN A N 1
ATOM 670 C CA . ASN A 1 86 ? 5.628 10.829 -12.144 1.00 90.31 86 ASN A CA 1
ATOM 671 C C . ASN A 1 86 ? 4.657 12.010 -11.991 1.00 90.31 86 ASN A C 1
ATOM 673 O O . ASN A 1 86 ? 4.475 12.507 -10.884 1.00 90.31 86 ASN A O 1
ATOM 677 N N . ARG A 1 87 ? 4.018 12.474 -13.076 1.00 91.31 87 ARG A N 1
ATOM 678 C CA . ARG A 1 87 ? 3.010 13.551 -13.004 1.00 91.31 87 ARG A CA 1
ATOM 679 C C . ARG A 1 87 ? 1.741 13.100 -12.287 1.00 91.31 87 ARG A C 1
ATOM 681 O O . ARG A 1 87 ? 1.196 13.861 -11.493 1.00 91.31 87 ARG A O 1
ATOM 688 N N . GLU A 1 88 ? 1.285 11.881 -12.558 1.00 93.19 88 GLU A N 1
ATOM 689 C CA . GLU A 1 88 ? 0.127 11.284 -11.883 1.00 93.19 88 GLU A CA 1
ATOM 690 C C . GLU A 1 88 ? 0.401 11.119 -10.381 1.00 93.19 88 GLU A C 1
ATOM 692 O O . GLU A 1 88 ? -0.399 11.550 -9.550 1.00 93.19 88 GLU A O 1
ATOM 697 N N . MET A 1 89 ? 1.583 10.611 -10.027 1.00 93.12 89 MET A N 1
ATOM 698 C CA . MET A 1 89 ? 2.022 10.492 -8.638 1.00 93.12 89 MET A CA 1
ATOM 699 C C . MET A 1 89 ? 2.239 11.843 -7.961 1.00 93.12 89 MET A C 1
ATOM 701 O O . MET A 1 89 ? 1.926 11.977 -6.785 1.00 93.12 89 MET A O 1
ATOM 705 N N . GLN A 1 90 ? 2.710 12.866 -8.679 1.00 92.75 90 GLN A N 1
ATOM 706 C CA . GLN A 1 90 ? 2.811 14.220 -8.131 1.00 92.75 90 GLN A CA 1
ATOM 707 C C . GLN A 1 90 ? 1.428 14.777 -7.774 1.00 92.75 90 GLN A C 1
ATOM 709 O O . GLN A 1 90 ? 1.264 15.383 -6.718 1.00 92.75 90 GLN A O 1
ATOM 714 N N . ALA A 1 91 ? 0.419 14.556 -8.621 1.00 93.00 91 ALA A N 1
ATOM 715 C CA . ALA A 1 91 ? -0.950 14.959 -8.312 1.00 93.00 91 ALA A CA 1
ATOM 716 C C . ALA A 1 91 ? -1.497 14.216 -7.080 1.00 93.00 91 ALA A C 1
ATOM 718 O O . ALA A 1 91 ? -2.143 14.833 -6.232 1.00 93.00 91 ALA A O 1
ATOM 719 N N . LEU A 1 92 ? -1.196 12.918 -6.948 1.00 94.31 92 LEU A N 1
ATOM 720 C CA . LEU A 1 92 ? -1.557 12.132 -5.767 1.00 94.31 92 LEU A CA 1
ATOM 721 C C . LEU A 1 92 ? -0.823 12.615 -4.504 1.00 94.31 92 LEU A C 1
ATOM 723 O O . LEU A 1 92 ? -1.455 12.757 -3.462 1.00 94.31 92 LEU A O 1
ATOM 727 N N . ASN A 1 93 ? 0.468 12.935 -4.605 1.00 94.06 93 ASN A N 1
ATOM 728 C CA . ASN A 1 93 ? 1.263 13.505 -3.518 1.00 94.06 93 ASN A CA 1
ATOM 729 C C . ASN A 1 93 ? 0.693 14.834 -3.028 1.00 94.06 93 ASN A C 1
ATOM 731 O O . ASN A 1 93 ? 0.587 15.025 -1.827 1.00 94.06 93 ASN A O 1
ATOM 735 N N . ASN A 1 94 ? 0.281 15.728 -3.931 1.00 94.50 94 ASN A N 1
ATOM 736 C CA . ASN A 1 94 ? -0.329 16.998 -3.533 1.00 94.50 94 ASN A CA 1
ATOM 737 C C . ASN A 1 94 ? -1.614 16.763 -2.711 1.00 94.50 94 ASN A C 1
ATOM 739 O O . ASN A 1 94 ? -1.891 17.487 -1.757 1.00 94.50 94 ASN A O 1
ATOM 743 N N . ALA A 1 95 ? -2.399 15.737 -3.064 1.00 95.44 95 ALA A N 1
ATOM 744 C CA . ALA A 1 95 ? -3.580 15.350 -2.297 1.00 95.44 95 ALA A CA 1
ATOM 745 C C . ALA A 1 95 ? -3.220 14.707 -0.945 1.00 95.44 95 ALA A C 1
ATOM 747 O O . ALA A 1 95 ? -3.886 14.988 0.050 1.00 95.44 95 ALA A O 1
ATOM 748 N N . ALA A 1 96 ? -2.175 13.876 -0.903 1.00 96.19 96 ALA A N 1
ATOM 749 C CA . ALA A 1 96 ? -1.660 13.275 0.326 1.00 96.19 96 ALA A CA 1
ATOM 750 C C . ALA A 1 96 ? -1.118 14.345 1.287 1.00 96.19 96 ALA A C 1
ATOM 752 O O . ALA A 1 96 ? -1.461 14.342 2.465 1.00 96.19 96 ALA A O 1
ATOM 753 N N . GLU A 1 97 ? -0.365 15.320 0.776 1.00 95.62 97 GLU A N 1
ATOM 754 C CA . GLU A 1 97 ? 0.166 16.452 1.537 1.00 95.62 97 GLU A CA 1
ATOM 755 C C . GLU A 1 97 ? -0.961 17.314 2.121 1.00 95.62 97 GLU A C 1
ATOM 757 O O . GLU A 1 97 ? -0.955 17.620 3.313 1.00 95.62 97 GLU A O 1
ATOM 762 N N . ALA A 1 98 ? -1.988 17.629 1.323 1.00 95.81 98 ALA A N 1
ATOM 763 C CA . ALA A 1 98 ? -3.177 18.337 1.806 1.00 95.81 98 ALA A CA 1
ATOM 764 C C . ALA A 1 98 ? -3.921 17.563 2.913 1.00 95.81 98 ALA A C 1
ATOM 766 O O . ALA A 1 98 ? -4.545 18.174 3.782 1.00 95.81 98 ALA A O 1
ATOM 767 N N . ALA A 1 99 ? -3.830 16.231 2.902 1.00 94.69 99 ALA A N 1
ATOM 768 C CA . ALA A 1 99 ? -4.368 15.346 3.931 1.00 94.69 99 ALA A CA 1
ATOM 769 C C . ALA A 1 99 ? -3.387 15.062 5.086 1.00 94.69 99 ALA A C 1
ATOM 771 O O . ALA A 1 99 ? -3.741 14.315 5.995 1.00 94.69 99 ALA A O 1
ATOM 772 N N . LYS A 1 100 ? -2.182 15.656 5.074 1.00 95.06 100 LYS A N 1
ATOM 773 C CA . LYS A 1 100 ? -1.087 15.396 6.029 1.00 95.06 100 LYS A CA 1
ATOM 774 C C . LYS A 1 100 ? -0.666 13.920 6.103 1.00 95.06 100 LYS A C 1
ATOM 776 O O . LYS A 1 100 ? -0.238 13.456 7.154 1.00 95.06 100 LYS A O 1
ATOM 781 N N . ALA A 1 101 ? -0.807 13.184 5.004 1.00 96.12 101 ALA A N 1
ATOM 782 C CA . ALA A 1 101 ? -0.328 11.814 4.876 1.00 96.12 101 ALA A CA 1
ATOM 783 C C . ALA A 1 101 ? 1.142 11.776 4.421 1.00 96.12 101 ALA A C 1
ATOM 785 O O . ALA A 1 101 ? 1.657 12.749 3.866 1.00 96.12 101 ALA A O 1
ATOM 786 N N . LEU A 1 102 ? 1.797 10.626 4.609 1.00 94.06 102 LEU A N 1
ATOM 787 C CA . LEU A 1 102 ? 3.132 10.366 4.071 1.00 94.06 102 LEU A CA 1
ATOM 788 C C . LEU A 1 102 ? 3.133 10.499 2.536 1.00 94.06 102 LEU A C 1
ATOM 790 O O . LEU A 1 102 ? 2.279 9.932 1.849 1.00 94.06 102 LEU A O 1
ATOM 794 N N . VAL A 1 103 ? 4.106 11.237 2.001 1.00 92.69 103 VAL A N 1
ATOM 795 C CA . VAL A 1 103 ? 4.261 11.498 0.561 1.00 92.69 103 VAL A CA 1
ATOM 796 C C . VAL A 1 103 ? 5.404 10.678 -0.034 1.00 92.69 103 VAL A C 1
ATOM 798 O O . VAL A 1 103 ? 6.398 10.394 0.629 1.00 92.69 103 VAL A O 1
ATOM 801 N N . SER A 1 104 ? 5.292 10.321 -1.315 1.00 88.50 104 SER A N 1
ATOM 802 C CA . SER A 1 104 ? 6.367 9.622 -2.036 1.00 88.50 104 SER A CA 1
ATOM 803 C C . SER A 1 104 ? 7.508 10.574 -2.418 1.00 88.50 104 SER A C 1
ATOM 805 O O . SER A 1 104 ? 7.260 11.725 -2.783 1.00 88.50 104 SER A O 1
ATOM 807 N N . ASP A 1 105 ? 8.756 10.099 -2.439 1.00 87.81 105 ASP A N 1
ATOM 808 C CA . ASP A 1 105 ? 9.904 10.892 -2.905 1.00 87.81 105 ASP A CA 1
ATOM 809 C C . ASP A 1 105 ? 10.003 10.935 -4.445 1.00 87.81 105 ASP A C 1
ATOM 811 O O . ASP A 1 105 ? 10.831 10.284 -5.090 1.00 87.81 105 ASP A O 1
ATOM 815 N N . ILE A 1 106 ? 9.137 11.752 -5.047 1.00 85.06 106 ILE A N 1
ATOM 816 C CA . ILE A 1 106 ? 9.074 11.967 -6.502 1.00 85.06 106 ILE A CA 1
ATOM 817 C C . ILE A 1 106 ? 10.306 12.722 -7.024 1.00 85.06 106 ILE A C 1
ATOM 819 O O . ILE A 1 106 ? 10.629 12.653 -8.214 1.00 85.06 106 ILE A O 1
ATOM 823 N N . ARG A 1 107 ? 11.039 13.435 -6.159 1.00 86.00 107 ARG A N 1
ATOM 824 C CA . ARG A 1 107 ? 12.263 14.140 -6.562 1.00 86.00 107 ARG A CA 1
ATOM 825 C C . ARG A 1 107 ? 13.352 13.138 -6.922 1.00 86.00 107 ARG A C 1
ATOM 827 O O . ARG A 1 107 ? 13.924 13.241 -8.006 1.00 86.00 107 ARG A O 1
ATOM 834 N N . THR A 1 108 ? 13.580 12.143 -6.068 1.00 87.81 108 THR A N 1
ATOM 835 C CA . THR A 1 108 ? 14.536 11.062 -6.344 1.00 87.81 108 THR A CA 1
ATOM 836 C C . THR A 1 108 ? 14.135 10.265 -7.586 1.00 87.81 108 THR A C 1
ATOM 838 O O . THR A 1 108 ? 14.991 9.958 -8.417 1.00 87.81 108 THR A O 1
ATOM 841 N N . GLN A 1 109 ? 12.833 10.034 -7.802 1.00 85.38 109 GLN A N 1
ATOM 842 C CA . GLN A 1 109 ? 12.336 9.397 -9.028 1.00 85.38 109 GLN A CA 1
ATOM 843 C C . GLN A 1 109 ? 12.663 10.201 -10.294 1.00 85.38 109 GLN A C 1
ATOM 845 O O . GLN A 1 109 ? 13.108 9.641 -11.296 1.00 85.38 109 GLN A O 1
ATOM 850 N N . ASN A 1 110 ? 12.458 11.521 -10.271 1.00 87.06 110 ASN A N 1
ATOM 851 C CA . ASN A 1 110 ? 12.792 12.376 -11.409 1.00 87.06 110 ASN A CA 1
ATOM 852 C C . ASN A 1 110 ? 14.300 12.429 -11.666 1.00 87.06 110 ASN A C 1
ATOM 854 O O . ASN A 1 110 ? 14.695 12.386 -12.828 1.00 87.06 110 ASN A O 1
ATOM 858 N N . ASN A 1 111 ? 15.123 12.469 -10.615 1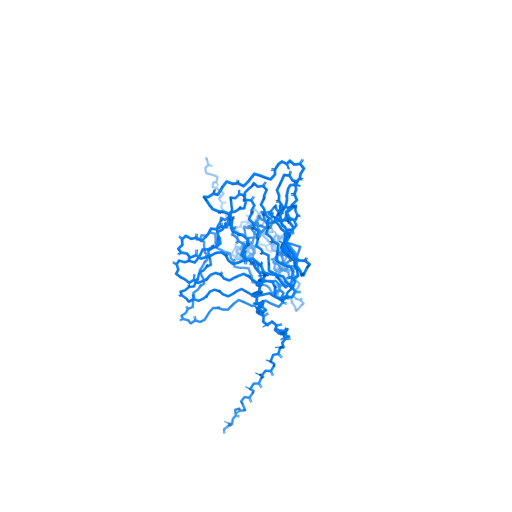.00 88.94 111 ASN A N 1
ATOM 859 C CA . ASN A 1 111 ? 16.580 12.451 -10.749 1.00 88.94 111 ASN A CA 1
ATOM 860 C C . ASN A 1 111 ? 17.070 11.153 -11.401 1.00 88.94 111 ASN A C 1
ATOM 862 O O . ASN A 1 111 ? 17.873 11.214 -12.326 1.00 88.94 111 ASN A O 1
ATOM 866 N N . LEU A 1 112 ? 16.525 9.994 -11.005 1.00 88.12 112 LEU A N 1
ATOM 867 C CA . LEU A 1 112 ? 16.828 8.715 -11.656 1.00 88.12 112 LEU A CA 1
ATOM 868 C C . LEU A 1 112 ? 16.538 8.771 -13.167 1.00 88.12 112 LEU A C 1
ATOM 870 O O . LEU A 1 112 ? 17.339 8.313 -13.983 1.00 88.12 112 LEU A O 1
ATOM 874 N N . VAL A 1 113 ? 15.405 9.366 -13.554 1.00 86.31 113 VAL A N 1
ATOM 875 C CA . VAL A 1 113 ? 15.032 9.497 -14.967 1.00 86.31 113 VAL A CA 1
ATOM 876 C C . VAL A 1 113 ? 15.973 10.432 -15.717 1.00 86.31 113 VAL A C 1
ATOM 878 O O . VAL A 1 113 ? 16.418 10.082 -16.804 1.00 86.31 113 VAL A O 1
ATOM 881 N N . THR A 1 114 ? 16.248 11.623 -15.186 1.00 83.81 114 THR A N 1
ATOM 882 C CA . THR A 1 114 ? 16.979 12.669 -15.917 1.00 83.81 114 THR A CA 1
ATOM 883 C C . THR A 1 114 ? 18.489 12.477 -15.920 1.00 83.81 114 THR A C 1
ATOM 885 O O . THR A 1 114 ? 19.114 12.867 -16.898 1.00 83.81 114 THR A O 1
ATOM 888 N N . GLN A 1 115 ? 19.061 11.903 -14.860 1.00 84.38 115 GLN A N 1
ATOM 889 C CA . GLN A 1 115 ? 20.514 11.801 -14.673 1.00 84.38 115 GLN A CA 1
ATOM 890 C C . GLN A 1 115 ? 21.077 10.422 -15.020 1.00 84.38 115 GLN A C 1
ATOM 892 O O . GLN A 1 115 ? 22.283 10.286 -15.202 1.00 84.38 115 GLN A O 1
ATOM 897 N N . SER A 1 116 ? 20.235 9.386 -15.065 1.00 84.62 116 SER A N 1
ATOM 898 C CA . SER A 1 116 ? 20.712 8.013 -15.256 1.00 84.62 116 SER A CA 1
ATOM 899 C C . SER A 1 116 ? 20.028 7.304 -16.419 1.00 84.62 116 SER A C 1
ATOM 901 O O . SER A 1 116 ? 20.715 6.714 -17.247 1.00 84.62 116 SER A O 1
ATOM 903 N N . ILE A 1 117 ? 18.693 7.358 -16.502 1.00 84.50 117 ILE A N 1
ATOM 904 C CA . ILE A 1 117 ? 17.928 6.639 -17.537 1.00 84.50 117 ILE A CA 1
ATOM 905 C C . ILE A 1 117 ? 17.951 7.368 -18.880 1.00 84.50 117 ILE A C 1
ATOM 907 O O . ILE A 1 117 ? 18.145 6.724 -19.907 1.00 84.50 117 ILE A O 1
ATOM 911 N N . ALA A 1 118 ? 17.717 8.681 -18.901 1.00 79.00 118 ALA A N 1
ATOM 912 C CA . ALA A 1 118 ? 17.755 9.458 -20.134 1.00 79.00 118 ALA A CA 1
ATOM 913 C C . ALA A 1 118 ? 19.132 9.318 -20.791 1.00 79.00 118 ALA A C 1
ATOM 915 O O . ALA A 1 118 ? 20.155 9.473 -20.127 1.00 79.00 118 ALA A O 1
ATOM 916 N N . ASP A 1 119 ? 19.132 8.966 -22.076 1.00 75.19 119 ASP A N 1
ATOM 917 C CA . ASP A 1 119 ? 20.329 8.740 -22.890 1.00 75.19 119 ASP A CA 1
ATOM 918 C C . ASP A 1 119 ? 21.330 7.723 -22.300 1.00 75.19 119 ASP A C 1
ATOM 920 O O . ASP A 1 119 ? 22.486 7.693 -22.711 1.00 75.19 119 ASP A O 1
ATOM 924 N N . LEU A 1 120 ? 20.895 6.890 -21.337 1.00 77.19 120 LEU A N 1
ATOM 925 C CA . LEU A 1 120 ? 21.739 5.950 -20.586 1.00 77.19 120 LEU A CA 1
ATOM 926 C C . LEU A 1 120 ? 23.017 6.608 -20.035 1.00 77.19 120 LEU A C 1
ATOM 928 O O . LEU A 1 120 ? 24.104 6.035 -20.094 1.00 77.19 120 LEU A O 1
ATOM 932 N N . GLN A 1 121 ? 22.885 7.812 -19.466 1.00 75.69 121 GLN A N 1
ATOM 933 C CA . GLN A 1 121 ? 23.992 8.582 -18.872 1.00 75.69 121 GLN A CA 1
ATOM 934 C C . GLN A 1 121 ? 24.721 7.856 -17.726 1.00 75.69 121 GLN A C 1
ATOM 936 O O . GLN A 1 121 ? 25.773 8.299 -17.267 1.00 75.69 121 GLN A O 1
ATOM 941 N N . SER A 1 122 ? 24.172 6.748 -17.231 1.00 82.81 122 SER A N 1
ATOM 942 C CA . SER A 1 122 ? 24.781 5.880 -16.226 1.00 82.81 122 SER A CA 1
ATOM 943 C C . SER A 1 122 ? 24.612 4.409 -16.607 1.00 82.81 122 SER A C 1
ATOM 945 O O . SER A 1 122 ? 23.819 4.064 -17.482 1.00 82.81 122 SER A O 1
ATOM 947 N N . ALA A 1 123 ? 25.322 3.519 -15.911 1.00 84.50 123 ALA A N 1
ATOM 948 C CA . ALA A 1 123 ? 25.161 2.074 -16.061 1.00 84.50 123 ALA A CA 1
ATOM 949 C C . ALA A 1 123 ? 23.806 1.608 -15.488 1.00 84.50 123 ALA A C 1
ATOM 951 O O . ALA A 1 123 ? 23.726 1.111 -14.366 1.00 84.50 123 ALA A O 1
ATOM 952 N N . VAL A 1 124 ? 22.734 1.804 -16.257 1.00 86.19 124 VAL A N 1
ATOM 953 C CA . VAL A 1 124 ? 21.359 1.459 -15.883 1.00 86.19 124 VAL A CA 1
ATOM 954 C C . VAL A 1 124 ? 20.714 0.520 -16.891 1.00 86.19 124 VAL A C 1
ATOM 956 O O . VAL A 1 124 ? 21.085 0.466 -18.061 1.00 86.19 124 VAL A O 1
ATOM 959 N N . MET A 1 125 ? 19.692 -0.195 -16.429 1.00 86.25 125 MET A N 1
ATOM 960 C CA . MET A 1 125 ? 18.809 -0.985 -17.275 1.00 86.25 125 MET A CA 1
ATOM 961 C C . MET A 1 125 ? 17.449 -0.294 -17.366 1.00 86.25 125 MET A C 1
ATOM 963 O O . MET A 1 125 ? 16.804 -0.058 -16.346 1.00 86.25 125 MET A O 1
ATOM 967 N N . LEU A 1 126 ? 16.991 -0.018 -18.589 1.00 87.81 126 LEU A N 1
ATOM 968 C CA . LEU A 1 126 ? 15.606 0.357 -18.860 1.00 87.81 126 LEU A CA 1
ATOM 969 C C . LEU A 1 126 ? 14.928 -0.757 -19.656 1.00 87.81 126 LEU A C 1
ATOM 971 O O . LEU A 1 126 ? 15.212 -0.945 -20.837 1.00 87.81 126 LEU A O 1
ATOM 975 N N . ALA A 1 127 ? 14.002 -1.467 -19.017 1.00 88.31 127 ALA A N 1
ATOM 976 C CA . ALA A 1 127 ? 13.126 -2.420 -19.687 1.00 88.31 127 ALA A CA 1
ATOM 977 C C . ALA A 1 127 ? 11.782 -1.751 -20.007 1.00 88.31 127 ALA A C 1
ATOM 979 O O . ALA A 1 127 ? 11.158 -1.134 -19.143 1.00 88.31 127 ALA A O 1
ATOM 980 N N . SER A 1 128 ? 11.331 -1.857 -21.256 1.00 88.38 128 SER A N 1
ATOM 981 C CA . SER A 1 128 ? 10.051 -1.308 -21.700 1.00 88.38 128 SER A CA 1
ATOM 982 C C . SER A 1 128 ? 9.433 -2.213 -22.751 1.00 88.38 128 SER A C 1
ATOM 984 O O . SER A 1 128 ? 10.049 -2.498 -23.776 1.00 88.38 128 SER A O 1
ATOM 986 N N . ALA A 1 129 ? 8.188 -2.619 -22.519 1.00 88.50 129 ALA A N 1
ATOM 987 C CA . ALA A 1 129 ? 7.396 -3.374 -23.474 1.00 88.50 129 ALA A CA 1
ATOM 988 C C . ALA A 1 129 ? 5.980 -2.774 -23.533 1.00 88.50 129 ALA A C 1
ATOM 990 O O . ALA A 1 129 ? 5.217 -2.905 -22.574 1.00 88.50 129 ALA A O 1
ATOM 991 N N . PRO A 1 130 ? 5.596 -2.103 -24.638 1.00 85.62 130 PRO A N 1
ATOM 992 C CA . PRO A 1 130 ? 4.302 -1.423 -24.763 1.00 85.62 130 PRO A CA 1
ATOM 993 C C . PRO A 1 130 ? 3.074 -2.320 -24.571 1.00 85.62 130 PRO A C 1
ATOM 995 O O . PRO A 1 130 ? 1.998 -1.800 -24.301 1.00 85.62 130 PRO A O 1
ATOM 998 N N . GLN A 1 131 ? 3.240 -3.634 -24.742 1.00 93.44 131 GLN A N 1
ATOM 999 C CA . GLN A 1 131 ? 2.186 -4.645 -24.629 1.00 93.44 131 GLN A CA 1
ATOM 1000 C C . GLN A 1 131 ? 2.305 -5.494 -23.347 1.00 93.44 131 GLN A C 1
ATOM 1002 O O . GLN A 1 131 ? 1.606 -6.492 -23.213 1.00 93.44 131 GLN A O 1
ATOM 1007 N N . GLY A 1 132 ? 3.173 -5.104 -22.403 1.00 91.62 132 GLY A N 1
ATOM 1008 C CA . GLY A 1 132 ? 3.308 -5.744 -21.091 1.00 91.62 132 GLY A CA 1
ATOM 1009 C C . GLY A 1 132 ? 4.659 -6.420 -20.848 1.00 91.62 132 GLY A C 1
ATOM 1010 O O . GLY A 1 132 ? 5.382 -6.769 -21.778 1.00 91.62 132 GLY A O 1
ATOM 1011 N N . MET A 1 133 ? 4.991 -6.596 -19.569 1.00 95.56 133 MET A N 1
ATOM 1012 C CA . MET A 1 133 ? 6.177 -7.307 -19.084 1.00 95.56 133 MET A CA 1
ATOM 1013 C C . MET A 1 133 ? 5.750 -8.302 -18.006 1.00 95.56 133 MET A C 1
ATOM 1015 O O . MET A 1 133 ? 4.868 -7.991 -17.208 1.00 95.56 133 MET A O 1
ATOM 1019 N N . ALA A 1 134 ? 6.389 -9.470 -17.966 1.00 96.19 134 ALA A N 1
ATOM 1020 C CA . ALA A 1 134 ? 6.174 -10.474 -16.932 1.00 96.19 134 ALA A CA 1
ATOM 1021 C C . ALA A 1 134 ? 7.518 -10.901 -16.336 1.00 96.19 134 ALA A C 1
ATOM 1023 O O . ALA A 1 134 ? 8.470 -11.167 -17.070 1.00 96.19 134 ALA A O 1
ATOM 1024 N N . PHE A 1 135 ? 7.570 -10.986 -15.009 1.00 95.94 135 PHE A N 1
ATOM 1025 C CA . PHE A 1 135 ? 8.696 -11.534 -14.262 1.00 95.94 135 PHE A CA 1
ATOM 1026 C C . PHE A 1 135 ? 8.186 -12.747 -13.488 1.00 95.94 135 PHE A C 1
ATOM 1028 O O . PHE A 1 135 ? 7.268 -12.625 -12.681 1.00 95.94 135 PHE A O 1
ATOM 1035 N N . THR A 1 136 ? 8.750 -13.920 -13.759 1.00 96.25 136 THR A N 1
ATOM 1036 C CA . THR A 1 136 ? 8.325 -15.190 -13.158 1.00 96.25 136 THR A CA 1
ATOM 1037 C C . THR A 1 136 ? 9.542 -15.960 -12.669 1.00 96.25 136 THR A C 1
ATOM 1039 O O . THR A 1 136 ? 10.568 -15.970 -13.346 1.00 96.25 136 THR A O 1
ATOM 1042 N N . SER A 1 137 ? 9.418 -16.642 -11.534 1.00 97.44 137 SER A N 1
ATOM 1043 C CA . SER A 1 137 ? 10.437 -17.541 -10.988 1.00 97.44 137 SER A CA 1
ATOM 1044 C C . SER A 1 137 ? 9.770 -18.834 -10.527 1.00 97.44 137 SER A C 1
ATOM 1046 O O . SER A 1 137 ? 8.629 -18.797 -10.072 1.00 97.44 137 SER A O 1
ATOM 1048 N N . GLY A 1 138 ? 10.463 -19.968 -10.662 1.00 97.38 138 GLY A N 1
ATOM 1049 C CA . GLY A 1 138 ? 10.010 -21.244 -10.094 1.00 97.38 138 GLY A CA 1
ATOM 1050 C C . GLY A 1 138 ? 10.229 -21.342 -8.581 1.00 97.38 138 GLY A C 1
ATOM 1051 O O . GLY A 1 138 ? 9.605 -22.171 -7.936 1.00 97.38 138 GLY A O 1
ATOM 1052 N N . GLU A 1 139 ? 11.088 -20.476 -8.036 1.00 97.94 139 GLU A N 1
ATOM 1053 C CA . GLU A 1 139 ? 11.441 -20.415 -6.617 1.00 97.94 139 GLU A CA 1
ATOM 1054 C C . GLU A 1 139 ? 11.234 -18.972 -6.117 1.00 97.94 139 GLU A C 1
ATOM 1056 O O . GLU A 1 139 ? 10.106 -18.495 -6.007 1.00 97.94 139 GLU A O 1
ATOM 1061 N N . HIS A 1 140 ? 12.309 -18.224 -5.859 1.00 97.69 140 HIS A N 1
ATOM 1062 C CA . HIS A 1 140 ? 12.241 -16.868 -5.312 1.00 97.69 140 HIS A CA 1
ATOM 1063 C C . HIS A 1 140 ? 12.350 -15.788 -6.397 1.00 97.69 140 HIS A C 1
ATOM 1065 O O . HIS A 1 140 ? 13.057 -15.956 -7.394 1.00 97.69 140 HIS A O 1
ATOM 1071 N N . LEU A 1 141 ? 11.688 -14.650 -6.175 1.00 97.62 141 LEU A N 1
ATOM 1072 C CA . LEU A 1 141 ? 11.868 -13.406 -6.926 1.00 97.62 141 LEU A CA 1
ATOM 1073 C C . LEU A 1 141 ? 12.206 -12.295 -5.925 1.00 97.62 141 LEU A C 1
ATOM 1075 O O . LEU A 1 141 ? 11.410 -12.014 -5.033 1.00 97.62 141 LEU A O 1
ATOM 1079 N N . GLN A 1 142 ? 13.378 -11.675 -6.068 1.00 97.00 142 GLN A N 1
ATOM 1080 C CA . GLN A 1 142 ? 13.850 -10.621 -5.169 1.00 97.00 142 GLN A CA 1
ATOM 1081 C C . GLN A 1 142 ? 14.085 -9.322 -5.941 1.00 97.00 142 GLN A C 1
ATOM 1083 O O . GLN A 1 142 ? 14.753 -9.313 -6.974 1.00 97.00 142 GLN A O 1
ATOM 1088 N N . LEU A 1 143 ? 13.557 -8.221 -5.406 1.00 96.25 143 LEU A N 1
ATOM 1089 C CA . LEU A 1 143 ? 13.824 -6.857 -5.855 1.00 96.25 143 LEU A CA 1
ATOM 1090 C C . LEU A 1 143 ? 14.497 -6.123 -4.694 1.00 96.25 143 LEU A C 1
ATOM 1092 O O . LEU A 1 143 ? 13.951 -6.066 -3.595 1.00 96.25 143 LEU A O 1
ATOM 1096 N N . THR A 1 144 ? 15.707 -5.613 -4.898 1.00 96.31 144 THR A N 1
ATOM 1097 C CA . THR A 1 144 ? 16.489 -4.970 -3.834 1.00 96.31 144 THR A CA 1
ATOM 1098 C C . THR A 1 144 ? 17.151 -3.712 -4.366 1.00 96.31 144 THR A C 1
ATOM 1100 O O . THR A 1 144 ? 17.798 -3.741 -5.410 1.00 96.31 144 THR A O 1
ATOM 1103 N N . SER A 1 145 ? 16.995 -2.622 -3.617 1.00 95.31 145 SER A N 1
ATOM 1104 C CA . SER A 1 145 ? 17.580 -1.313 -3.899 1.00 95.31 145 SER A CA 1
ATOM 1105 C C . SER A 1 145 ? 18.229 -0.794 -2.617 1.00 95.31 145 SER A C 1
ATOM 1107 O O . SER A 1 145 ? 17.634 -0.912 -1.552 1.00 95.31 145 SER A O 1
ATOM 1109 N N . SER A 1 146 ? 19.424 -0.204 -2.704 1.00 94.00 146 SER A N 1
ATOM 1110 C CA . SER A 1 146 ? 20.074 0.482 -1.566 1.00 94.00 146 SER A CA 1
ATOM 1111 C C . SER A 1 146 ? 19.495 1.874 -1.290 1.00 94.00 146 SER A C 1
ATOM 1113 O O . SER A 1 146 ? 19.867 2.530 -0.323 1.00 94.00 146 SER A O 1
ATOM 1115 N N . GLN A 1 147 ? 18.639 2.342 -2.195 1.00 91.75 147 GLN A N 1
ATOM 1116 C CA . GLN A 1 147 ? 17.874 3.579 -2.113 1.00 91.75 147 GLN A CA 1
ATOM 1117 C C . GLN A 1 147 ? 16.386 3.198 -2.222 1.00 91.75 147 GLN A C 1
ATOM 1119 O O . GLN A 1 147 ? 15.949 2.196 -1.661 1.00 91.75 147 GLN A O 1
ATOM 1124 N N . ASN A 1 148 ? 15.598 3.940 -2.996 1.00 91.25 148 ASN A N 1
ATOM 1125 C CA . ASN A 1 148 ? 14.160 3.721 -3.097 1.00 91.25 148 ASN A CA 1
ATOM 1126 C C . ASN A 1 148 ? 13.809 2.598 -4.085 1.00 91.25 148 ASN A C 1
ATOM 1128 O O . ASN A 1 148 ? 14.346 2.537 -5.190 1.00 91.25 148 ASN A O 1
ATOM 1132 N N . THR A 1 149 ? 12.825 1.772 -3.724 1.00 94.06 149 THR A N 1
ATOM 1133 C CA . THR A 1 149 ? 12.097 0.916 -4.673 1.00 94.06 149 THR A CA 1
ATOM 1134 C C . THR A 1 149 ? 10.743 1.554 -4.957 1.00 94.06 149 THR A C 1
ATOM 1136 O O . THR A 1 149 ? 10.022 1.910 -4.029 1.00 94.06 149 THR A O 1
ATOM 1139 N N . MET A 1 150 ? 10.397 1.722 -6.233 1.00 91.06 150 MET A N 1
ATOM 1140 C CA . MET A 1 150 ? 9.184 2.425 -6.660 1.00 91.06 150 MET A CA 1
ATOM 1141 C C . MET A 1 150 ? 8.323 1.509 -7.524 1.00 91.06 150 MET A C 1
ATOM 1143 O O . MET A 1 150 ? 8.809 0.944 -8.503 1.00 91.06 150 MET A O 1
ATOM 1147 N N . LEU A 1 151 ? 7.043 1.389 -7.170 1.00 93.06 151 LEU A N 1
ATOM 1148 C CA . LEU A 1 151 ? 6.036 0.650 -7.927 1.00 93.06 151 LEU A CA 1
ATOM 1149 C C . LEU A 1 151 ? 4.891 1.609 -8.257 1.00 93.06 151 LEU A C 1
ATOM 1151 O O . LEU A 1 151 ? 4.239 2.137 -7.359 1.00 93.06 151 LEU A O 1
ATOM 1155 N N . ASN A 1 152 ? 4.656 1.853 -9.544 1.00 92.56 152 ASN A N 1
ATOM 1156 C CA . ASN A 1 152 ? 3.619 2.768 -10.015 1.00 92.56 152 ASN A CA 1
ATOM 1157 C C . ASN A 1 152 ? 2.702 2.048 -11.005 1.00 92.56 152 ASN A C 1
ATOM 1159 O O . ASN A 1 152 ? 3.176 1.342 -11.895 1.00 92.56 152 ASN A O 1
ATOM 1163 N N . ALA A 1 153 ? 1.396 2.276 -10.885 1.00 94.44 153 ALA A N 1
ATOM 1164 C CA . ALA A 1 153 ? 0.393 1.761 -11.805 1.00 94.44 153 ALA A CA 1
ATOM 1165 C C . ALA A 1 153 ? -0.617 2.861 -12.144 1.00 94.44 153 ALA A C 1
ATOM 1167 O O . ALA A 1 153 ? -1.104 3.548 -11.252 1.00 94.44 153 ALA A O 1
ATOM 1168 N N . GLY A 1 154 ? -0.961 3.004 -13.427 1.00 92.69 154 GLY A N 1
ATOM 1169 C CA . GLY A 1 154 ? -1.953 3.995 -13.870 1.00 92.69 154 GLY A CA 1
ATOM 1170 C C . GLY A 1 154 ? -3.406 3.624 -13.541 1.00 92.69 154 GLY A C 1
ATOM 1171 O O . GLY A 1 154 ? -4.301 4.444 -13.723 1.00 92.69 154 GLY A O 1
ATOM 1172 N N . GLN A 1 155 ? -3.659 2.387 -13.094 1.00 94.31 155 GLN A N 1
ATOM 1173 C CA . GLN A 1 155 ? -4.997 1.895 -12.743 1.00 94.31 155 GLN A CA 1
ATOM 1174 C C . GLN A 1 155 ? -5.002 1.210 -11.372 1.00 94.31 155 GLN A C 1
ATOM 1176 O O . GLN A 1 155 ? -5.472 1.795 -10.397 1.00 94.31 155 GLN A O 1
ATOM 1181 N N . HIS A 1 156 ? -4.468 -0.012 -11.288 1.00 96.06 156 HIS A N 1
ATOM 1182 C CA . HIS A 1 156 ? -4.494 -0.842 -10.083 1.00 96.06 156 HIS A CA 1
ATOM 1183 C C . HIS A 1 156 ? -3.104 -1.396 -9.779 1.00 96.06 156 HIS A C 1
ATOM 1185 O O . HIS A 1 156 ? -2.356 -1.737 -10.696 1.00 96.06 156 HIS A O 1
ATOM 1191 N N . LEU A 1 157 ? -2.775 -1.477 -8.491 1.00 96.81 157 LEU A N 1
ATOM 1192 C CA . LEU A 1 157 ? -1.626 -2.215 -7.984 1.00 96.81 157 LEU A CA 1
ATOM 1193 C C . LEU A 1 157 ? -2.167 -3.363 -7.133 1.00 96.81 157 LEU A C 1
ATOM 1195 O O . LEU A 1 157 ? -2.626 -3.136 -6.016 1.00 96.81 157 LEU A O 1
ATOM 1199 N N . ASP A 1 158 ? -2.126 -4.573 -7.681 1.00 97.31 158 ASP A N 1
ATOM 1200 C CA . ASP A 1 158 ? -2.595 -5.781 -7.009 1.00 97.31 158 ASP A CA 1
ATOM 1201 C C . ASP A 1 158 ? -1.410 -6.503 -6.360 1.00 97.31 158 ASP A C 1
ATOM 1203 O O . ASP A 1 158 ? -0.459 -6.902 -7.035 1.00 97.31 158 ASP A O 1
ATOM 1207 N N . ILE A 1 159 ? -1.459 -6.660 -5.037 1.00 97.38 159 ILE A N 1
ATOM 1208 C CA . ILE A 1 159 ? -0.439 -7.353 -4.244 1.00 97.38 159 ILE A CA 1
ATOM 1209 C C . ILE A 1 159 ? -1.145 -8.453 -3.458 1.00 97.38 159 ILE A C 1
ATOM 1211 O O . ILE A 1 159 ? -2.063 -8.176 -2.689 1.00 97.38 159 ILE A O 1
ATOM 1215 N N . GLY A 1 160 ? -0.722 -9.701 -3.646 1.00 96.31 160 GLY A N 1
ATOM 1216 C CA . GLY A 1 160 ? -1.334 -10.849 -2.987 1.00 96.31 160 GLY A CA 1
ATOM 1217 C C . GLY A 1 160 ? -0.351 -11.992 -2.777 1.00 96.31 160 GLY A C 1
ATOM 1218 O O . GLY A 1 160 ? 0.600 -12.161 -3.538 1.00 96.31 160 GLY A O 1
ATOM 1219 N N . ALA A 1 161 ? -0.606 -12.782 -1.738 1.00 97.69 161 ALA A N 1
ATOM 1220 C CA . ALA A 1 161 ? 0.126 -13.997 -1.415 1.00 97.69 161 ALA A CA 1
ATOM 1221 C C . ALA A 1 161 ? -0.864 -15.071 -0.948 1.00 97.69 161 ALA A C 1
ATOM 1223 O O . ALA A 1 161 ? -1.854 -14.756 -0.296 1.00 97.69 161 ALA A O 1
ATOM 1224 N N . MET A 1 162 ? -0.585 -16.340 -1.259 1.00 97.81 162 MET A N 1
ATOM 1225 C CA . MET A 1 162 ? -1.353 -17.474 -0.715 1.00 97.81 162 MET A CA 1
ATOM 1226 C C . MET A 1 162 ? -1.070 -17.704 0.776 1.00 97.81 162 MET A C 1
ATOM 1228 O O . MET A 1 162 ? -1.892 -18.284 1.478 1.00 97.81 162 MET A O 1
ATOM 1232 N N . GLY A 1 163 ? 0.111 -17.281 1.233 1.00 97.56 163 GLY A N 1
ATOM 1233 C CA . GLY A 1 163 ? 0.479 -17.220 2.643 1.00 97.56 163 GLY A CA 1
ATOM 1234 C C . GLY A 1 163 ? 0.233 -15.820 3.199 1.00 97.56 163 GLY A C 1
ATOM 1235 O O . GLY A 1 163 ? -0.889 -15.325 3.203 1.00 97.56 163 GLY A O 1
ATOM 1236 N N . ASN A 1 164 ? 1.298 -15.168 3.657 1.00 97.12 164 ASN A N 1
ATOM 1237 C CA . ASN A 1 164 ? 1.251 -13.840 4.259 1.00 97.12 164 ASN A CA 1
ATOM 1238 C C . ASN A 1 164 ? 1.741 -12.739 3.307 1.00 97.12 164 ASN A C 1
ATOM 1240 O O . ASN A 1 164 ? 2.647 -12.944 2.500 1.00 97.12 164 ASN A O 1
ATOM 1244 N N . VAL A 1 165 ? 1.190 -11.538 3.482 1.00 97.94 165 VAL A N 1
ATOM 1245 C CA . VAL A 1 165 ? 1.806 -10.285 3.031 1.00 97.94 165 VAL A CA 1
ATOM 1246 C C . VAL A 1 165 ? 2.328 -9.571 4.273 1.00 97.94 165 VAL A C 1
ATOM 1248 O O . VAL A 1 165 ? 1.560 -9.301 5.193 1.00 97.94 165 VAL A O 1
ATOM 1251 N N . SER A 1 166 ? 3.625 -9.271 4.303 1.00 97.81 166 SER A N 1
ATOM 1252 C CA . SER A 1 166 ? 4.266 -8.536 5.397 1.00 97.81 166 SER A CA 1
ATOM 1253 C C . SER A 1 166 ? 4.833 -7.224 4.866 1.00 97.81 166 SER A C 1
ATOM 1255 O O . SER A 1 166 ? 5.600 -7.227 3.906 1.00 97.81 166 SER A O 1
ATOM 1257 N N . LEU A 1 167 ? 4.457 -6.110 5.494 1.00 97.00 167 LEU A N 1
ATOM 1258 C CA . LEU A 1 167 ? 4.965 -4.773 5.190 1.00 97.00 167 LEU A CA 1
ATOM 1259 C C . LEU A 1 167 ? 5.647 -4.226 6.443 1.00 97.00 167 LEU A C 1
ATOM 1261 O O . LEU A 1 167 ? 5.064 -4.235 7.526 1.00 97.00 167 LEU A O 1
ATOM 1265 N N . SER A 1 168 ? 6.891 -3.781 6.314 1.00 96.50 168 SER A N 1
ATOM 1266 C CA . SER A 1 168 ? 7.682 -3.271 7.435 1.00 96.50 168 SER A CA 1
ATOM 1267 C C . SER A 1 168 ? 8.509 -2.081 6.974 1.00 96.50 168 SER A C 1
ATOM 1269 O O . SER A 1 168 ? 9.073 -2.105 5.882 1.00 96.50 168 SER A O 1
ATOM 1271 N N . ALA A 1 169 ? 8.558 -1.044 7.803 1.00 96.38 169 ALA A N 1
ATOM 1272 C CA . ALA A 1 169 ? 9.303 0.182 7.559 1.00 96.38 169 ALA A CA 1
ATOM 1273 C C . ALA A 1 169 ? 9.973 0.625 8.863 1.00 96.38 169 ALA A C 1
ATOM 1275 O O . ALA A 1 169 ? 9.395 0.462 9.935 1.00 96.38 169 ALA A O 1
ATOM 1276 N N . GLU A 1 170 ? 11.184 1.172 8.767 1.00 95.81 170 GLU A N 1
ATOM 1277 C CA . GLU A 1 170 ? 11.943 1.649 9.930 1.00 95.81 170 GLU A CA 1
ATOM 1278 C C . GLU A 1 170 ? 11.388 2.969 10.483 1.00 95.81 170 GLU A C 1
ATOM 1280 O O . GLU A 1 170 ? 11.300 3.143 11.694 1.00 95.81 170 GLU A O 1
ATOM 1285 N N . GLN A 1 171 ? 11.006 3.896 9.598 1.00 94.81 171 GLN A N 1
ATOM 1286 C CA . GLN A 1 171 ? 10.589 5.247 9.986 1.00 94.81 171 GLN A CA 1
ATOM 1287 C C . GLN A 1 171 ? 9.067 5.380 10.094 1.00 94.81 171 GLN A C 1
ATOM 1289 O O . GLN A 1 171 ? 8.547 5.690 11.162 1.00 94.81 171 GLN A O 1
ATOM 1294 N N . GLU A 1 172 ? 8.343 5.153 8.997 1.00 95.25 172 GLU A N 1
ATOM 1295 C CA . GLU A 1 172 ? 6.894 5.360 8.938 1.00 95.25 172 GLU A CA 1
ATOM 1296 C C . GLU A 1 172 ? 6.250 4.465 7.869 1.00 95.25 172 GLU A C 1
ATOM 1298 O O . GLU A 1 172 ? 6.843 4.208 6.820 1.00 95.25 172 GLU A O 1
ATOM 1303 N N . LEU A 1 173 ? 5.021 4.006 8.125 1.00 96.44 173 LEU A N 1
ATOM 1304 C CA . LEU A 1 173 ? 4.168 3.330 7.147 1.00 96.44 173 LEU A CA 1
ATOM 1305 C C . LEU A 1 173 ? 2.942 4.205 6.862 1.00 96.44 173 LEU A C 1
ATOM 1307 O O . LEU A 1 173 ? 2.102 4.401 7.737 1.00 96.44 173 LEU A O 1
ATOM 1311 N N . GLY A 1 174 ? 2.821 4.698 5.630 1.00 95.12 174 GLY A N 1
ATOM 1312 C CA . GLY A 1 174 ? 1.694 5.524 5.197 1.00 95.12 174 GLY A CA 1
ATOM 1313 C C . GLY A 1 174 ? 0.736 4.787 4.264 1.00 95.12 174 GLY A C 1
ATOM 1314 O O . GLY A 1 174 ? 1.166 4.163 3.296 1.00 95.12 174 GLY A O 1
ATOM 1315 N N . LEU A 1 175 ? -0.570 4.913 4.516 1.00 95.81 175 LEU A N 1
ATOM 1316 C CA . LEU A 1 175 ? -1.642 4.418 3.647 1.00 95.81 175 LEU A CA 1
ATOM 1317 C C . LEU A 1 175 ? -2.623 5.560 3.363 1.00 95.81 175 LEU A C 1
ATOM 1319 O O . LEU A 1 175 ? -3.282 6.058 4.273 1.00 95.81 175 LEU A O 1
ATOM 1323 N N . PHE A 1 176 ? -2.729 5.979 2.102 1.00 96.56 176 PHE A N 1
ATOM 1324 C CA . PHE A 1 176 ? -3.568 7.109 1.704 1.00 96.56 176 PHE A CA 1
ATOM 1325 C C . PHE A 1 176 ? -4.476 6.758 0.522 1.00 96.56 176 PHE A C 1
ATOM 1327 O O . PHE A 1 176 ? -4.031 6.194 -0.476 1.00 96.56 176 PHE A O 1
ATOM 1334 N N . VAL A 1 177 ? -5.754 7.140 0.616 1.00 96.06 177 VAL A N 1
ATOM 1335 C CA . VAL A 1 177 ? -6.759 6.956 -0.440 1.00 96.06 177 VAL A CA 1
ATOM 1336 C C . VAL A 1 177 ? -7.480 8.277 -0.692 1.00 96.06 177 VAL A C 1
ATOM 1338 O O . VAL A 1 177 ? -8.066 8.850 0.219 1.00 96.06 177 VAL A O 1
ATOM 1341 N N . HIS A 1 178 ? -7.480 8.749 -1.943 1.00 94.62 178 HIS A N 1
ATOM 1342 C CA . HIS A 1 178 ? -7.982 10.089 -2.268 1.00 94.62 178 HIS A CA 1
ATOM 1343 C C . HIS A 1 178 ? -9.495 10.172 -2.553 1.00 94.62 178 HIS A C 1
ATOM 1345 O O . HIS A 1 178 ? -10.125 11.162 -2.191 1.00 94.62 178 HIS A O 1
ATOM 1351 N N . LYS A 1 179 ? -10.086 9.183 -3.247 1.00 93.44 179 LYS A N 1
ATOM 1352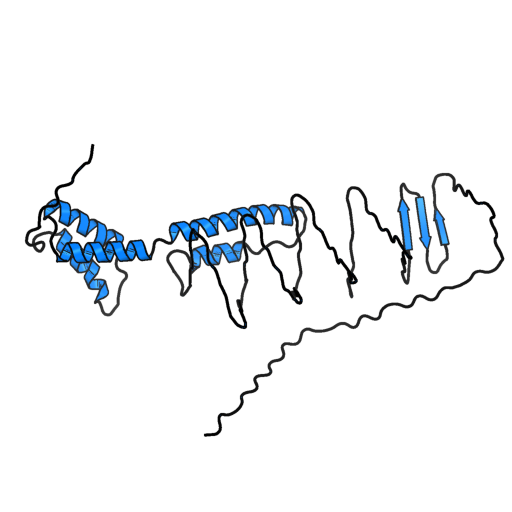 C CA . LYS A 1 179 ? -11.430 9.339 -3.850 1.00 93.44 179 LYS A CA 1
ATOM 1353 C C . LYS A 1 179 ? -12.557 8.546 -3.190 1.00 93.44 179 LYS A C 1
ATOM 1355 O O . LYS A 1 179 ? -13.616 9.111 -2.953 1.00 93.44 179 LYS A O 1
ATOM 1360 N N . VAL A 1 180 ? -12.380 7.237 -2.996 1.00 94.88 180 VAL A N 1
ATOM 1361 C CA . VAL A 1 180 ? -13.505 6.329 -2.693 1.00 94.88 180 VAL A CA 1
ATOM 1362 C C . VAL A 1 180 ? -13.523 5.923 -1.222 1.00 94.88 180 VAL A C 1
ATOM 1364 O O . VAL A 1 180 ? -14.479 6.229 -0.519 1.00 94.88 180 VAL A O 1
ATOM 1367 N N . GLY A 1 181 ? -12.474 5.248 -0.750 1.00 94.81 181 GLY A N 1
ATOM 1368 C CA . GLY A 1 181 ? -12.362 4.809 0.640 1.00 94.81 181 GLY A CA 1
ATOM 1369 C C . GLY A 1 181 ? -11.412 3.627 0.812 1.00 94.81 181 GLY A C 1
ATOM 1370 O O . GLY A 1 181 ? -10.984 3.021 -0.171 1.00 94.81 181 GLY A O 1
ATOM 1371 N N . ALA A 1 182 ? -11.096 3.309 2.065 1.00 97.25 182 ALA A N 1
ATOM 1372 C CA . ALA A 1 182 ? -10.265 2.173 2.455 1.00 97.25 182 ALA A CA 1
ATOM 1373 C C . ALA A 1 182 ? -11.117 1.085 3.126 1.00 97.25 182 ALA A C 1
ATOM 1375 O O . ALA A 1 182 ? -12.160 1.374 3.714 1.00 97.25 182 ALA A O 1
ATOM 1376 N N . LYS A 1 183 ? -10.672 -0.169 3.032 1.00 97.19 183 LYS A N 1
ATOM 1377 C CA . LYS A 1 183 ? -11.287 -1.318 3.704 1.00 97.19 183 LYS A CA 1
ATOM 1378 C C . LYS A 1 183 ? -10.191 -2.170 4.335 1.00 97.19 183 LYS A C 1
ATOM 1380 O O . LYS A 1 183 ? -9.228 -2.505 3.654 1.00 97.19 183 LYS A O 1
ATOM 1385 N N . LEU A 1 184 ? -10.381 -2.540 5.597 1.00 97.06 184 LEU A N 1
ATOM 1386 C CA . LEU A 1 184 ? -9.567 -3.515 6.317 1.00 97.06 184 LEU A CA 1
ATOM 1387 C C . LEU A 1 184 ? -10.518 -4.585 6.849 1.00 97.06 184 LEU A C 1
ATOM 1389 O O . LEU A 1 184 ? -11.390 -4.281 7.659 1.00 97.06 184 LEU A O 1
ATOM 1393 N N . ILE A 1 185 ? -10.429 -5.795 6.300 1.00 97.56 185 ILE A N 1
ATOM 1394 C CA . ILE A 1 185 ? -11.404 -6.866 6.528 1.00 97.56 185 ILE A CA 1
ATOM 1395 C C . ILE A 1 185 ? -10.645 -8.177 6.719 1.00 97.56 185 ILE A C 1
ATOM 1397 O O . ILE A 1 185 ? -9.869 -8.564 5.846 1.00 97.56 185 ILE A O 1
ATOM 1401 N N . ALA A 1 186 ? -10.926 -8.881 7.814 1.00 97.62 186 ALA A N 1
ATOM 1402 C CA . ALA A 1 186 ? -10.576 -10.284 7.995 1.00 97.62 186 ALA A CA 1
ATOM 1403 C C . ALA A 1 186 ? -11.856 -11.130 7.940 1.00 97.62 186 ALA A C 1
ATOM 1405 O O . ALA A 1 186 ? -12.859 -10.783 8.553 1.00 97.62 186 ALA A O 1
ATOM 1406 N N . ASN A 1 187 ? -11.841 -12.223 7.170 1.00 97.31 187 ASN A N 1
ATOM 1407 C CA . ASN A 1 187 ? -13.022 -13.081 7.001 1.00 97.31 187 ASN A CA 1
ATOM 1408 C C . ASN A 1 187 ? -13.229 -14.066 8.164 1.00 97.31 187 ASN A C 1
ATOM 1410 O O . ASN A 1 187 ? -14.348 -14.500 8.402 1.00 97.31 187 ASN A O 1
ATOM 1414 N N . LEU A 1 188 ? -12.144 -14.471 8.828 1.00 95.81 188 LEU A N 1
ATOM 1415 C CA . LEU A 1 188 ? -12.165 -15.491 9.884 1.00 95.81 188 LEU A CA 1
ATOM 1416 C C . LEU A 1 188 ? -11.335 -15.079 11.101 1.00 95.81 188 LEU A C 1
ATOM 1418 O O . LEU A 1 188 ? -11.779 -15.254 12.227 1.00 95.81 188 LEU A O 1
ATOM 1422 N N . GLY A 1 189 ? -10.113 -14.592 10.866 1.00 95.12 189 GLY A N 1
ATOM 1423 C CA . GLY A 1 189 ? -9.179 -14.230 11.929 1.00 95.12 189 GLY A CA 1
ATOM 1424 C C . GLY A 1 189 ? -9.445 -12.858 12.547 1.00 95.12 189 GLY A C 1
ATOM 1425 O O . GLY A 1 189 ? -10.240 -12.069 12.039 1.00 95.12 189 GLY A O 1
ATOM 1426 N N . GLU A 1 190 ? -8.724 -12.589 13.629 1.00 96.56 190 GLU A N 1
ATOM 1427 C CA . GLU A 1 190 ? -8.727 -11.317 14.347 1.00 96.56 190 GLU A CA 1
ATOM 1428 C C . GLU A 1 190 ? -8.099 -10.178 13.527 1.00 96.56 190 GLU A C 1
ATOM 1430 O O . GLU A 1 190 ? -7.226 -10.394 12.681 1.00 96.56 190 GLU A O 1
ATOM 1435 N N . VAL A 1 191 ? -8.543 -8.948 13.797 1.00 97.88 191 VAL A N 1
ATOM 1436 C CA . VAL A 1 191 ? -7.891 -7.721 13.329 1.00 97.88 191 VAL A CA 1
ATOM 1437 C C . VAL A 1 191 ? -7.360 -6.969 14.540 1.00 97.88 191 VAL A C 1
ATOM 1439 O O . VAL A 1 191 ? -8.133 -6.424 15.322 1.00 97.88 191 VAL A O 1
ATOM 1442 N N . GLU A 1 192 ? -6.039 -6.888 14.648 1.00 96.88 192 GLU A N 1
ATOM 1443 C CA . GLU A 1 192 ? -5.356 -6.149 15.708 1.00 96.88 192 GLU A CA 1
ATOM 1444 C C . GLU A 1 192 ? -4.835 -4.800 15.189 1.00 96.88 192 GLU A C 1
ATOM 1446 O O . GLU A 1 192 ? -4.227 -4.712 14.119 1.00 96.88 192 GLU A O 1
ATOM 1451 N N . MET A 1 193 ? -5.035 -3.733 15.968 1.00 95.75 193 MET A N 1
ATOM 1452 C CA . MET A 1 193 ? -4.459 -2.409 15.710 1.00 95.75 193 MET A CA 1
ATOM 1453 C C . MET A 1 193 ? -3.869 -1.850 17.003 1.00 95.75 193 MET A C 1
ATOM 1455 O O . MET A 1 193 ? -4.583 -1.634 17.981 1.00 95.75 193 MET A O 1
ATOM 1459 N N . HIS A 1 194 ? -2.560 -1.588 17.009 1.00 93.62 194 HIS A N 1
ATOM 1460 C CA . HIS A 1 194 ? -1.847 -1.135 18.203 1.00 93.62 194 HIS A CA 1
ATOM 1461 C C . HIS A 1 194 ? -0.901 0.028 17.906 1.00 93.62 194 HIS A C 1
ATOM 1463 O O . HIS A 1 194 ? -0.105 -0.030 16.972 1.00 93.62 194 HIS A O 1
ATOM 1469 N N . SER A 1 195 ? -0.907 1.029 18.789 1.00 94.31 195 SER A N 1
ATOM 1470 C CA . SER A 1 195 ? 0.186 1.993 18.946 1.00 94.31 195 SER A CA 1
ATOM 1471 C C . SER A 1 195 ? 0.865 1.711 20.286 1.00 94.31 195 SER A C 1
ATOM 1473 O O . SER A 1 195 ? 0.312 1.999 21.342 1.00 94.31 195 SER A O 1
ATOM 1475 N N . ARG A 1 196 ? 2.024 1.035 20.267 1.00 88.12 196 ARG A N 1
ATOM 1476 C CA . ARG A 1 196 ? 2.617 0.434 21.486 1.00 88.12 196 ARG A CA 1
ATOM 1477 C C . ARG A 1 196 ? 3.230 1.446 22.452 1.00 88.12 196 ARG A C 1
ATOM 1479 O O . ARG A 1 196 ? 3.225 1.225 23.655 1.00 88.12 196 ARG A O 1
ATOM 1486 N N . HIS A 1 197 ? 3.780 2.531 21.918 1.00 91.69 197 HIS A N 1
ATOM 1487 C CA . HIS A 1 197 ? 4.516 3.533 22.696 1.00 91.69 197 HIS A CA 1
ATOM 1488 C C . HIS A 1 197 ? 4.043 4.959 22.392 1.00 91.69 197 HIS A C 1
ATOM 1490 O O . HIS A 1 197 ? 4.729 5.924 22.719 1.00 91.69 197 HIS A O 1
ATOM 1496 N N . ASN A 1 198 ? 2.904 5.101 21.712 1.00 94.25 198 ASN A N 1
ATOM 1497 C CA . ASN A 1 198 ? 2.374 6.394 21.306 1.00 94.25 198 ASN A CA 1
ATOM 1498 C C . ASN A 1 198 ? 0.844 6.328 21.170 1.00 94.25 198 ASN A C 1
ATOM 1500 O O . ASN A 1 198 ? 0.203 5.350 21.549 1.00 94.25 198 ASN A O 1
ATOM 1504 N N . THR A 1 199 ? 0.256 7.392 20.647 1.00 96.00 199 THR A N 1
ATOM 1505 C CA . THR A 1 199 ? -1.184 7.545 20.464 1.00 96.00 199 THR A CA 1
ATOM 1506 C C . THR A 1 199 ? -1.687 6.724 19.278 1.00 96.00 199 THR A C 1
ATOM 1508 O O . THR A 1 199 ? -1.011 6.611 18.253 1.00 96.00 199 THR A O 1
ATOM 1511 N N . LEU A 1 200 ? -2.892 6.174 19.416 1.00 96.94 200 LEU A N 1
ATOM 1512 C CA . LEU A 1 200 ? -3.723 5.708 18.310 1.00 96.94 200 LEU A CA 1
ATOM 1513 C C . LEU A 1 200 ? -4.845 6.739 18.121 1.00 96.94 200 LEU A C 1
ATOM 1515 O O . LEU A 1 200 ? -5.623 6.964 19.046 1.00 96.94 200 LEU A O 1
ATOM 1519 N N . ASP A 1 201 ? -4.899 7.389 16.956 1.00 96.81 201 ASP A N 1
ATOM 1520 C CA . ASP A 1 201 ? -5.922 8.388 16.607 1.00 96.81 201 ASP A CA 1
ATOM 1521 C C . ASP A 1 201 ? -6.892 7.812 15.567 1.00 96.81 201 ASP A C 1
ATOM 1523 O O . ASP A 1 201 ? -6.470 7.251 14.555 1.00 96.81 201 ASP A O 1
ATOM 1527 N N . MET A 1 202 ? -8.195 7.935 15.828 1.00 96.62 202 MET A N 1
ATOM 1528 C CA . MET A 1 202 ? -9.262 7.537 14.909 1.00 96.62 202 MET A CA 1
ATOM 1529 C C . MET A 1 202 ? -10.309 8.640 14.860 1.00 96.62 202 MET A C 1
ATOM 1531 O O . MET A 1 202 ? -10.923 8.976 15.874 1.00 96.62 202 MET A O 1
ATOM 1535 N N . SER A 1 203 ? -10.555 9.181 13.672 1.00 96.19 203 SER A N 1
ATOM 1536 C CA . SER A 1 203 ? -11.509 10.269 13.485 1.00 96.19 203 SER A CA 1
ATOM 1537 C C . SER A 1 203 ? -12.301 10.118 12.188 1.00 96.19 203 SER A C 1
ATOM 1539 O O . SER A 1 203 ? -11.837 9.556 11.197 1.00 96.19 203 SER A O 1
ATOM 1541 N N . ALA A 1 204 ? -13.538 10.615 12.204 1.00 96.94 204 ALA A N 1
ATOM 1542 C CA . ALA A 1 204 ? -14.421 10.646 11.046 1.00 96.94 204 ALA A CA 1
ATOM 1543 C C . ALA A 1 204 ? -15.223 11.951 11.045 1.00 96.94 204 ALA A C 1
ATOM 1545 O O . ALA A 1 204 ? -15.795 12.333 12.062 1.00 96.94 204 ALA A O 1
ATOM 1546 N N . GLN A 1 205 ? -15.311 12.627 9.893 1.00 97.00 205 GLN A N 1
ATOM 1547 C CA . GLN A 1 205 ? -16.074 13.879 9.773 1.00 97.00 205 GLN A CA 1
ATOM 1548 C C . GLN A 1 205 ? -17.584 13.672 9.978 1.00 97.00 205 GLN A C 1
ATOM 1550 O O . GLN A 1 205 ? -18.276 14.575 10.439 1.00 97.00 205 GLN A O 1
ATOM 1555 N N . LYS A 1 206 ? -18.105 12.512 9.565 1.00 96.94 206 LYS A N 1
ATOM 1556 C CA . LYS A 1 206 ? -19.535 12.195 9.644 1.00 96.94 206 LYS A CA 1
ATOM 1557 C C . LYS A 1 206 ? -19.827 11.340 10.870 1.00 96.94 206 LYS A C 1
ATOM 1559 O O . LYS A 1 206 ? -20.225 11.860 11.901 1.00 96.94 206 LYS A O 1
ATOM 1564 N N . GLN A 1 207 ? -19.644 10.033 10.747 1.00 96.88 207 GLN A N 1
ATOM 1565 C CA . GLN A 1 207 ? -20.012 9.070 11.772 1.00 96.88 207 GLN A CA 1
ATOM 1566 C C . GLN A 1 207 ? -18.843 8.130 12.041 1.00 96.88 207 GLN A C 1
ATOM 1568 O O . GLN A 1 207 ? -18.194 7.668 11.104 1.00 96.88 207 GLN A O 1
ATOM 1573 N N . LEU A 1 208 ? -18.629 7.842 13.323 1.00 97.44 208 LEU A N 1
ATOM 1574 C CA . LEU A 1 208 ? -17.828 6.726 13.802 1.00 97.44 208 LEU A CA 1
ATOM 1575 C C . LEU A 1 208 ? -18.783 5.694 14.413 1.00 97.44 208 LEU A C 1
ATOM 1577 O O . LEU A 1 208 ? -19.617 6.051 15.245 1.00 97.44 208 LEU A O 1
ATOM 1581 N N . THR A 1 209 ? -18.663 4.435 13.996 1.00 97.75 209 THR A N 1
ATOM 1582 C CA . THR A 1 209 ? -19.495 3.324 14.474 1.00 97.75 209 THR A CA 1
ATOM 1583 C C . THR A 1 209 ? -18.596 2.227 15.024 1.00 97.75 209 THR A C 1
ATOM 1585 O O . THR A 1 209 ? -17.684 1.778 14.335 1.00 97.75 209 THR A O 1
ATOM 1588 N N . ILE A 1 210 ? -18.877 1.794 16.253 1.00 97.38 210 ILE A N 1
ATOM 1589 C CA . ILE A 1 210 ? -18.243 0.648 16.911 1.00 97.38 210 ILE A CA 1
ATOM 1590 C C . ILE A 1 210 ? -19.373 -0.315 17.264 1.00 97.38 210 ILE A C 1
ATOM 1592 O O . ILE A 1 210 ? -20.366 0.088 17.872 1.00 97.38 210 ILE A O 1
ATOM 1596 N N . THR A 1 211 ? -19.281 -1.563 16.815 1.00 97.69 211 THR A N 1
ATOM 1597 C CA . THR A 1 211 ? -20.355 -2.549 16.976 1.00 97.69 211 THR A CA 1
ATOM 1598 C C . THR A 1 211 ? -19.756 -3.933 17.167 1.00 97.69 211 THR A C 1
ATOM 1600 O O . THR A 1 211 ? -18.992 -4.385 16.320 1.00 97.69 211 THR A O 1
ATOM 1603 N N . SER A 1 212 ? -20.141 -4.591 18.259 1.00 97.31 212 SER A N 1
ATOM 1604 C CA . SER A 1 212 ? -20.035 -6.039 18.435 1.00 97.31 212 SER A CA 1
ATOM 1605 C C . SER A 1 212 ? -21.431 -6.626 18.242 1.00 97.31 212 SER A C 1
ATOM 1607 O O . SER A 1 212 ? -22.405 -6.043 18.726 1.00 97.31 212 SER A O 1
ATOM 1609 N N . THR A 1 213 ? -21.555 -7.702 17.465 1.00 97.38 213 THR A N 1
ATOM 1610 C CA . THR A 1 213 ? -22.860 -8.313 17.158 1.00 97.38 213 THR A CA 1
ATOM 1611 C C . THR A 1 213 ? -23.212 -9.455 18.096 1.00 97.38 213 THR A C 1
ATOM 1613 O O . THR A 1 213 ? -24.388 -9.621 18.410 1.00 97.38 213 THR A O 1
ATOM 1616 N N . ASP A 1 214 ? -22.208 -10.207 18.542 1.00 97.25 214 ASP A N 1
ATOM 1617 C CA . ASP A 1 214 ? -22.419 -11.468 19.256 1.00 97.25 214 ASP A CA 1
ATOM 1618 C C . ASP A 1 214 ? -21.944 -11.419 20.713 1.00 97.25 214 ASP A C 1
ATOM 1620 O O . ASP A 1 214 ? -22.420 -12.204 21.530 1.00 97.25 214 ASP A O 1
ATOM 1624 N N . ASP A 1 215 ? -21.031 -10.503 21.041 1.00 97.00 215 ASP A N 1
ATOM 1625 C CA . ASP A 1 215 ? -20.364 -10.450 22.343 1.00 97.00 215 ASP A CA 1
ATOM 1626 C C . ASP A 1 215 ? -20.263 -8.995 22.849 1.00 97.00 215 ASP A C 1
ATOM 1628 O O . ASP A 1 215 ? -21.189 -8.198 22.673 1.00 97.00 215 ASP A O 1
ATOM 1632 N N . GLU A 1 216 ? -19.149 -8.609 23.468 1.00 96.44 216 GLU A N 1
ATOM 1633 C CA . GLU A 1 216 ? -18.994 -7.328 24.157 1.00 96.44 216 GLU A CA 1
ATOM 1634 C C . GLU A 1 216 ? -18.188 -6.256 23.400 1.00 96.44 216 GLU A C 1
ATOM 1636 O O . GLU A 1 216 ? -17.518 -6.504 22.395 1.00 96.44 216 GLU A O 1
ATOM 1641 N N . ILE A 1 217 ? -18.271 -5.022 23.908 1.00 97.38 217 ILE A N 1
ATOM 1642 C CA . ILE A 1 217 ? -17.355 -3.921 23.594 1.00 97.38 217 ILE A CA 1
ATOM 1643 C C . ILE A 1 217 ? -16.660 -3.535 24.902 1.00 97.38 217 ILE A C 1
ATOM 1645 O O . ILE A 1 217 ? -17.303 -2.997 25.804 1.00 97.38 217 ILE A O 1
ATOM 1649 N N . ILE A 1 218 ? -15.347 -3.754 24.979 1.00 94.62 218 ILE A N 1
ATOM 1650 C CA . ILE A 1 218 ? -14.527 -3.384 26.139 1.00 94.62 218 ILE A CA 1
ATOM 1651 C C . ILE A 1 218 ? -13.765 -2.094 25.829 1.00 94.62 218 ILE A C 1
ATOM 1653 O O . ILE A 1 218 ? -13.000 -2.025 24.867 1.00 94.62 218 ILE A O 1
ATOM 1657 N N . ILE A 1 219 ? -13.948 -1.070 26.665 1.00 94.19 219 ILE A N 1
ATOM 1658 C CA . ILE A 1 219 ? -13.184 0.182 26.605 1.00 94.19 219 ILE A CA 1
ATOM 1659 C C . ILE A 1 219 ? -12.577 0.429 27.980 1.00 94.19 219 ILE A C 1
ATOM 1661 O O . ILE A 1 219 ? -13.276 0.803 28.921 1.00 94.19 219 ILE A O 1
ATOM 1665 N N . SER A 1 220 ? -11.262 0.257 28.071 1.00 90.62 220 SER A N 1
ATOM 1666 C CA . SER A 1 220 ? -10.528 0.310 29.333 1.00 90.62 220 SER A CA 1
ATOM 1667 C C . SER A 1 220 ? -9.400 1.330 29.269 1.00 90.62 220 SER A C 1
ATOM 1669 O O . SER A 1 220 ? -8.763 1.527 28.236 1.00 90.62 220 SER A O 1
ATOM 1671 N N . THR A 1 221 ? -9.143 1.996 30.390 1.00 91.06 221 THR A N 1
ATOM 1672 C CA . THR A 1 221 ? -8.081 2.997 30.520 1.00 91.06 221 THR A CA 1
ATOM 1673 C C . THR A 1 221 ? -7.621 3.061 31.971 1.00 91.06 221 THR A C 1
ATOM 1675 O O . THR A 1 221 ? -8.466 3.103 32.863 1.00 91.06 221 THR A O 1
ATOM 1678 N N . PRO A 1 222 ? -6.304 3.111 32.235 1.00 89.44 222 PRO A N 1
ATOM 1679 C CA . PRO A 1 222 ? -5.778 3.144 33.598 1.00 89.44 222 PRO A CA 1
ATOM 1680 C C . PRO A 1 222 ? -5.954 4.495 34.300 1.00 89.44 222 PRO A C 1
ATOM 1682 O O . PRO A 1 222 ? -5.561 4.618 35.450 1.00 89.44 222 PRO A O 1
ATOM 1685 N N . LYS A 1 223 ? -6.419 5.542 33.601 1.00 92.31 223 LYS A N 1
ATOM 1686 C CA . LYS A 1 223 ? -6.480 6.905 34.159 1.00 92.31 223 LYS A CA 1
ATOM 1687 C C . LYS A 1 223 ? -7.853 7.536 34.043 1.00 92.31 223 LYS A C 1
ATOM 1689 O O . LYS A 1 223 ? -8.433 7.994 35.023 1.00 92.31 223 LYS A O 1
ATOM 1694 N N . THR A 1 224 ? -8.339 7.701 32.817 1.00 95.06 224 THR A N 1
ATOM 1695 C CA . THR A 1 224 ? -9.584 8.434 32.584 1.00 95.06 224 THR A CA 1
ATOM 1696 C C . THR A 1 224 ? -10.221 8.022 31.271 1.00 95.06 224 THR A C 1
ATOM 1698 O O . THR A 1 224 ? -9.556 8.044 30.234 1.00 95.06 224 THR A O 1
ATOM 1701 N N . LEU A 1 225 ? -11.518 7.712 31.316 1.00 96.44 225 LEU A N 1
ATOM 1702 C CA . LEU A 1 225 ? -12.388 7.595 30.145 1.00 96.44 225 LEU A CA 1
ATOM 1703 C C . LEU A 1 225 ? -13.313 8.809 30.108 1.00 96.44 225 LEU A C 1
ATOM 1705 O O . LEU A 1 225 ? -13.935 9.130 31.115 1.00 96.44 225 LEU A O 1
ATOM 1709 N N . THR A 1 226 ? -13.418 9.480 28.960 1.00 97.06 226 THR A N 1
ATOM 1710 C CA . THR A 1 226 ? -14.378 10.574 28.745 1.00 97.06 226 THR A CA 1
ATOM 1711 C C . THR A 1 226 ? -15.182 10.305 27.480 1.00 97.06 226 THR A C 1
ATOM 1713 O O . THR A 1 226 ? -14.609 10.157 26.405 1.00 97.06 226 THR A O 1
ATOM 1716 N N . VAL A 1 227 ? -16.507 10.294 27.603 1.00 96.88 227 VAL A N 1
ATOM 1717 C CA . VAL A 1 227 ? -17.452 10.207 26.484 1.00 96.88 227 VAL A CA 1
ATOM 1718 C C . VAL A 1 227 ? -18.229 11.515 26.441 1.00 96.88 227 VAL A C 1
ATOM 1720 O O . VAL A 1 227 ? -18.886 11.861 27.418 1.00 96.88 227 VAL A O 1
ATOM 1723 N N . ASN A 1 228 ? -18.142 12.262 25.341 1.00 95.31 228 ASN A N 1
ATOM 1724 C CA . ASN A 1 228 ? -18.745 13.591 25.213 1.00 95.31 228 ASN A CA 1
ATOM 1725 C C . ASN A 1 228 ? -19.618 13.695 23.955 1.00 95.31 228 ASN A C 1
ATOM 1727 O O . ASN A 1 228 ? -19.246 13.192 22.897 1.00 95.31 228 ASN A O 1
ATOM 1731 N N . GLY A 1 229 ? -20.750 14.395 24.065 1.00 94.31 229 GLY A N 1
ATOM 1732 C CA . GLY A 1 229 ? -21.594 14.757 22.929 1.00 94.31 229 GLY A CA 1
ATOM 1733 C C . GLY A 1 229 ? -22.495 15.952 23.239 1.00 94.31 229 GLY A C 1
ATOM 1734 O O . GLY A 1 229 ? -23.125 16.017 24.294 1.00 94.31 229 GLY A O 1
ATOM 1735 N N . GLY A 1 230 ? -22.552 16.931 22.328 1.00 93.00 230 GLY A N 1
ATOM 1736 C CA . GLY A 1 230 ? -23.440 18.098 22.457 1.00 93.00 230 GLY A CA 1
ATOM 1737 C C . GLY A 1 230 ? -23.215 18.945 23.720 1.00 93.00 230 GLY A C 1
ATOM 1738 O O . GLY A 1 230 ? -24.125 19.645 24.156 1.00 93.00 230 GLY A O 1
ATOM 1739 N N . GLY A 1 231 ? -22.030 18.859 24.337 1.00 92.50 231 GLY A N 1
ATOM 1740 C CA . GLY A 1 231 ? -21.702 19.522 25.604 1.00 92.50 231 GLY A CA 1
ATOM 1741 C C . GLY A 1 231 ? -22.071 18.739 26.872 1.00 92.50 231 GLY A C 1
ATOM 1742 O O . GLY A 1 231 ? -21.726 19.196 27.958 1.00 92.50 231 GLY A O 1
ATOM 1743 N N . SER A 1 232 ? -22.723 17.578 26.753 1.00 97.56 232 SER A N 1
ATOM 1744 C CA . SER A 1 232 ? -22.9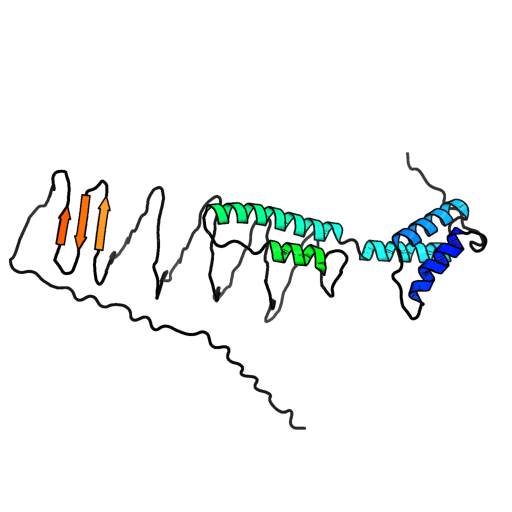00 16.623 27.859 1.00 97.56 232 SER A CA 1
ATOM 1745 C C . SER A 1 232 ? -21.773 15.589 27.855 1.00 97.56 232 SER A C 1
ATOM 1747 O O . SER A 1 232 ? -21.173 15.338 26.805 1.00 97.56 232 SER A O 1
ATOM 1749 N N . TYR A 1 233 ? -21.478 14.983 29.005 1.00 97.56 233 TYR A N 1
ATOM 1750 C CA . TYR A 1 233 ? -20.436 13.962 29.105 1.00 97.56 233 TYR A CA 1
ATOM 1751 C C . TYR A 1 233 ? -20.645 12.953 30.238 1.00 97.56 233 TYR A C 1
ATOM 1753 O O . TYR A 1 233 ? -21.349 13.210 31.216 1.00 97.56 233 TYR A O 1
ATOM 1761 N N . LEU A 1 234 ? -19.961 11.819 30.087 1.00 97.56 234 LEU A N 1
ATOM 1762 C CA . LEU A 1 234 ? -19.672 10.834 31.122 1.00 97.56 234 LEU 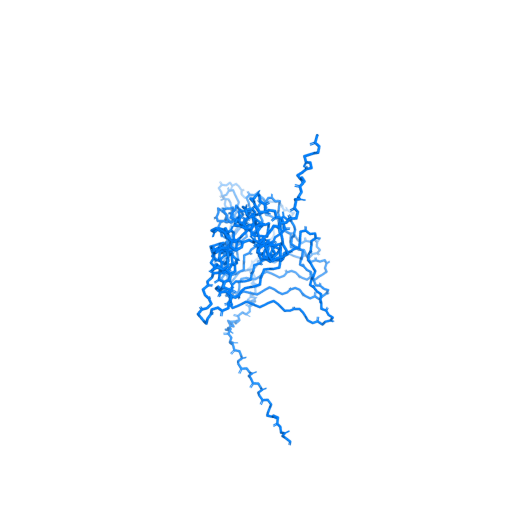A CA 1
ATOM 1763 C C . LEU A 1 234 ? -18.154 10.745 31.286 1.00 97.56 234 LEU A C 1
ATOM 1765 O O . LEU A 1 234 ? -17.436 10.583 30.295 1.00 97.56 234 LEU A O 1
ATOM 1769 N N . LYS A 1 235 ? -17.670 10.832 32.524 1.00 97.38 235 LYS A N 1
ATOM 1770 C CA . LYS A 1 235 ? -16.254 10.674 32.855 1.00 97.38 235 LYS A CA 1
ATOM 1771 C C . LYS A 1 235 ? -16.067 9.610 33.935 1.00 97.38 235 LYS A C 1
ATOM 1773 O O . LYS A 1 235 ? -16.733 9.653 34.965 1.00 97.38 235 LYS A O 1
ATOM 1778 N N . LEU A 1 236 ? -15.148 8.678 33.691 1.00 96.06 236 LEU A N 1
ATOM 1779 C CA . LEU A 1 236 ? -14.696 7.661 34.645 1.00 96.06 236 LEU A CA 1
ATOM 1780 C C . LEU A 1 236 ? -13.234 7.941 34.986 1.00 96.06 236 LEU A C 1
ATOM 1782 O O . LEU A 1 236 ? -12.430 8.126 34.072 1.00 96.06 236 LEU A O 1
ATOM 1786 N N . SER A 1 237 ? -12.889 7.993 36.269 1.00 94.31 237 SER A N 1
ATOM 1787 C CA . SER A 1 237 ? -11.512 8.206 36.740 1.00 94.31 237 SER A CA 1
ATOM 1788 C C . SER A 1 237 ? -11.325 7.684 38.164 1.00 94.31 237 SER A C 1
ATOM 1790 O O . SER A 1 237 ? -12.306 7.347 38.822 1.00 94.31 237 SER A O 1
ATOM 1792 N N . ASP A 1 238 ? -10.093 7.719 38.673 1.00 90.00 238 ASP A N 1
ATOM 1793 C CA . ASP A 1 238 ? -9.754 7.322 40.050 1.00 90.00 238 ASP A CA 1
ATOM 1794 C C . ASP A 1 238 ? -10.528 8.105 41.128 1.00 90.00 238 ASP A C 1
ATOM 1796 O O . ASP A 1 238 ? -10.672 7.644 42.257 1.00 90.00 238 ASP A O 1
ATOM 1800 N N . SER A 1 239 ? -11.050 9.293 40.798 1.00 89.56 239 SER A N 1
ATOM 1801 C CA . SER A 1 239 ? -11.895 10.079 41.706 1.00 89.56 239 SER A CA 1
ATOM 1802 C C . SER A 1 239 ? -13.375 9.673 41.695 1.00 89.56 239 SER A C 1
ATOM 1804 O O . SER A 1 239 ? -14.161 10.259 42.435 1.00 89.56 239 SER A O 1
ATOM 1806 N N . GLY A 1 240 ? -13.775 8.720 40.847 1.00 91.12 240 GLY A N 1
ATOM 1807 C CA . GLY A 1 240 ? -15.150 8.243 40.696 1.00 91.12 240 GLY A CA 1
ATOM 1808 C C . GLY A 1 240 ? -15.768 8.508 39.317 1.00 91.12 240 GLY A C 1
ATOM 1809 O O . GLY A 1 240 ? -15.074 8.738 38.321 1.00 91.12 240 GLY A O 1
ATOM 1810 N N . ILE A 1 241 ? -17.104 8.451 39.282 1.00 94.81 241 ILE A N 1
ATOM 1811 C CA . ILE A 1 241 ? -17.946 8.593 38.085 1.00 94.81 241 ILE A CA 1
ATOM 1812 C C . ILE A 1 241 ? -18.611 9.974 38.086 1.00 94.81 241 ILE A C 1
ATOM 1814 O O . ILE A 1 241 ? -19.221 10.371 39.078 1.00 94.81 241 ILE A O 1
ATOM 1818 N N . GLU A 1 242 ? -18.535 10.688 36.964 1.00 96.44 242 GLU A N 1
ATOM 1819 C CA . GLU A 1 242 ? -19.114 12.022 36.788 1.00 96.44 242 GLU A CA 1
ATOM 1820 C C . GLU A 1 242 ? -20.044 12.063 35.566 1.00 96.44 242 GLU A C 1
ATOM 1822 O O . GLU A 1 242 ? -19.633 11.767 34.441 1.00 96.44 242 GLU A O 1
ATOM 1827 N N . HIS A 1 243 ? -21.295 12.475 35.792 1.00 96.31 243 HIS A N 1
ATOM 1828 C CA . HIS A 1 243 ? -22.287 12.755 34.753 1.00 96.31 243 HIS A CA 1
ATOM 1829 C C . HIS A 1 243 ? -22.513 14.269 34.679 1.00 96.31 243 HIS A C 1
ATOM 1831 O O . HIS A 1 243 ? -23.000 14.861 35.642 1.00 96.31 243 HIS A O 1
ATOM 1837 N N . GLY A 1 244 ? -22.185 14.900 33.549 1.00 96.56 244 GLY A N 1
ATOM 1838 C CA . GLY A 1 244 ? -22.308 16.350 33.372 1.00 96.56 244 GLY A CA 1
ATOM 1839 C C . GLY A 1 244 ? -23.228 16.733 32.215 1.00 96.56 244 GLY A C 1
ATOM 1840 O O . GLY A 1 244 ? -23.080 16.230 31.100 1.00 96.56 244 GLY A O 1
ATOM 1841 N N . SER A 1 245 ? -24.163 17.658 32.455 1.00 97.19 245 SER A N 1
ATOM 1842 C CA . SER A 1 245 ? -24.996 18.270 31.411 1.00 97.19 245 SER A CA 1
ATOM 1843 C C . SER A 1 245 ? -25.456 19.677 31.804 1.00 97.19 245 SER A C 1
ATOM 1845 O O . SER A 1 245 ? -25.553 20.003 32.984 1.00 97.19 245 SER A O 1
ATOM 1847 N N . LYS A 1 246 ? -25.751 20.515 30.801 1.00 96.31 246 LYS A N 1
ATOM 1848 C CA . LYS A 1 246 ? -26.462 21.795 30.986 1.00 96.31 246 LYS A CA 1
ATOM 1849 C C . LYS A 1 246 ? -27.986 21.630 31.000 1.00 96.31 246 LYS A C 1
ATOM 1851 O O . LYS A 1 246 ? -28.680 22.573 31.366 1.00 96.31 246 LYS A O 1
ATOM 1856 N N . GLY A 1 247 ? -28.487 20.490 30.524 1.00 94.75 247 GLY A N 1
ATOM 1857 C CA . GLY A 1 247 ? -29.905 20.145 30.527 1.00 94.75 247 GLY A CA 1
ATOM 1858 C C . GLY A 1 247 ? -30.222 19.071 31.564 1.00 94.75 247 GLY A C 1
ATOM 1859 O O . GLY A 1 247 ? -29.398 18.750 32.419 1.00 94.75 247 GLY A O 1
ATOM 1860 N N . ASP A 1 248 ? -31.415 18.496 31.457 1.00 95.88 248 ASP A N 1
ATOM 1861 C CA . ASP A 1 248 ? -31.889 17.476 32.388 1.00 95.88 248 ASP A CA 1
ATOM 1862 C C . ASP A 1 248 ? -31.189 16.125 32.171 1.00 95.88 248 ASP A C 1
ATOM 1864 O O . ASP A 1 248 ? -31.084 15.629 31.045 1.00 95.88 248 ASP A O 1
ATOM 1868 N N . LEU A 1 249 ? -30.793 15.465 33.264 1.00 94.88 249 LEU A N 1
ATOM 1869 C CA . LEU A 1 249 ? -30.438 14.045 33.250 1.00 94.88 249 LEU A CA 1
ATOM 1870 C C . LEU A 1 249 ? -31.717 13.211 33.379 1.00 94.88 249 LEU A C 1
ATOM 1872 O O . LEU A 1 249 ? -32.266 13.049 34.466 1.00 94.88 249 LEU A O 1
ATOM 1876 N N . THR A 1 250 ? -32.199 12.670 32.263 1.00 94.12 250 THR A N 1
ATOM 1877 C CA . THR A 1 250 ? -33.393 11.813 32.255 1.00 94.12 250 THR A CA 1
ATOM 1878 C C . THR A 1 250 ? -33.007 10.340 32.380 1.00 94.12 250 THR A C 1
ATOM 1880 O O . THR A 1 250 ? -32.429 9.773 31.455 1.00 94.12 250 THR A O 1
ATOM 1883 N N . MET A 1 251 ? -33.391 9.696 33.484 1.00 93.62 251 MET A N 1
ATOM 1884 C CA . MET A 1 251 ? -33.249 8.248 33.678 1.00 93.62 251 MET A CA 1
ATOM 1885 C C . MET A 1 251 ? -34.606 7.558 33.522 1.00 93.62 251 MET A C 1
ATOM 1887 O O . MET A 1 251 ? -35.551 7.859 34.248 1.00 93.62 251 MET A O 1
ATOM 1891 N N . LYS A 1 252 ? -34.713 6.633 32.563 1.00 93.62 252 LYS A N 1
ATOM 1892 C CA . LYS A 1 252 ? -35.917 5.823 32.319 1.00 93.62 252 LYS A CA 1
ATOM 1893 C C . LYS A 1 252 ? -35.587 4.356 32.572 1.00 93.62 252 LYS A C 1
ATOM 1895 O O . LYS A 1 252 ? -35.001 3.712 31.709 1.00 93.62 252 LYS A O 1
ATOM 1900 N N . VAL A 1 253 ? -35.937 3.854 33.754 1.00 93.75 253 VAL A N 1
ATOM 1901 C CA . VAL A 1 253 ? -35.586 2.499 34.215 1.00 93.75 253 VAL A CA 1
ATOM 1902 C C . VAL A 1 253 ? -36.774 1.823 34.901 1.00 93.75 253 VAL A C 1
ATOM 1904 O O . VAL A 1 253 ? -37.639 2.508 35.443 1.00 93.75 253 VAL A O 1
ATOM 1907 N N . GLY A 1 254 ? -36.825 0.486 34.861 1.00 95.25 254 GLY A N 1
ATOM 1908 C CA . GLY A 1 254 ? -37.842 -0.298 35.576 1.00 95.25 254 GLY A CA 1
ATOM 1909 C C . GLY A 1 254 ? -37.618 -0.329 37.093 1.00 95.25 254 GLY A C 1
ATOM 1910 O O . GLY A 1 254 ? -38.574 -0.239 37.854 1.00 95.25 254 GLY A O 1
ATOM 1911 N N . GLU A 1 255 ? -36.357 -0.388 37.526 1.00 92.12 255 GLU A N 1
ATOM 1912 C CA . GLU A 1 255 ? -35.929 -0.354 38.927 1.00 92.12 255 GLU A CA 1
ATOM 1913 C C . GLU A 1 255 ? -34.607 0.425 39.026 1.00 92.12 255 GLU A C 1
ATOM 1915 O O . GLU A 1 255 ? -33.753 0.313 38.144 1.00 92.12 255 GLU A O 1
ATOM 1920 N N . TYR A 1 256 ? -34.445 1.235 40.077 1.00 89.81 256 TYR A N 1
ATOM 1921 C CA . TYR A 1 256 ? -33.206 1.959 40.372 1.00 89.81 256 TYR A CA 1
ATOM 1922 C C . TYR A 1 256 ? -32.769 1.649 41.804 1.00 89.81 256 TYR A C 1
ATOM 1924 O O . TYR A 1 256 ? -33.300 2.212 42.763 1.00 89.81 256 TYR A O 1
ATOM 1932 N N . LEU A 1 257 ? -31.822 0.722 41.944 1.00 85.25 257 LEU A N 1
ATOM 1933 C CA . LEU A 1 257 ? -31.309 0.254 43.228 1.00 85.25 257 LEU A CA 1
ATOM 1934 C C . LEU A 1 257 ? -29.923 0.854 43.498 1.00 85.25 257 LEU A C 1
ATOM 1936 O O . LEU A 1 257 ? -29.031 0.758 42.660 1.00 85.25 257 LEU A O 1
ATOM 1940 N N . VAL A 1 258 ? -29.725 1.415 44.693 1.00 84.44 258 VAL A N 1
ATOM 1941 C CA . VAL A 1 258 ? -28.411 1.861 45.191 1.00 84.44 258 VAL A CA 1
ATOM 1942 C C . VAL A 1 258 ? -28.061 1.008 46.418 1.00 84.44 258 VAL A C 1
ATOM 1944 O O . VAL A 1 258 ? -28.397 1.387 47.539 1.00 84.44 258 VAL A O 1
ATOM 1947 N N . PRO A 1 259 ? -27.459 -0.182 46.229 1.00 77.44 259 PRO A N 1
ATOM 1948 C CA . PRO A 1 259 ? -27.379 -1.223 47.261 1.00 77.44 259 PRO A CA 1
ATOM 1949 C C . PRO A 1 259 ? -26.375 -0.955 48.401 1.00 77.44 259 PRO A C 1
ATOM 1951 O O . PRO A 1 259 ? -26.249 -1.788 49.294 1.00 77.44 259 PRO A O 1
ATOM 1954 N N . GLY A 1 260 ? -25.678 0.187 48.418 1.00 75.25 260 GLY A N 1
ATOM 1955 C CA . GLY A 1 260 ? -24.689 0.533 49.446 1.00 75.25 260 GLY A CA 1
ATOM 1956 C C . GLY A 1 260 ? -23.298 0.794 48.864 1.00 75.25 260 GLY A C 1
ATOM 1957 O O . GLY A 1 260 ? -23.189 1.389 47.795 1.00 75.25 260 GLY A O 1
ATOM 1958 N N . SER A 1 261 ? -22.234 0.420 49.585 1.00 76.75 261 SER A N 1
ATOM 1959 C CA . SER A 1 261 ? -20.843 0.760 49.231 1.00 76.75 261 SER A CA 1
ATOM 1960 C C . SER A 1 261 ? -20.386 0.161 47.893 1.00 76.75 261 SER A C 1
ATOM 1962 O O . SER A 1 261 ? -20.835 -0.916 47.509 1.00 76.75 261 SER A O 1
ATOM 1964 N N . GLY A 1 262 ? -19.476 0.862 47.207 1.00 69.75 262 GLY A N 1
ATOM 1965 C CA . GLY A 1 262 ? -19.028 0.538 45.848 1.00 69.75 262 GLY A CA 1
ATOM 1966 C C . GLY A 1 262 ? -18.207 -0.749 45.705 1.00 69.75 262 GLY A C 1
ATOM 1967 O O . GLY A 1 262 ? -17.795 -1.363 46.688 1.00 69.75 262 GLY A O 1
ATOM 1968 N N . GLY A 1 263 ? -17.966 -1.129 44.448 1.00 76.31 263 GLY A N 1
ATOM 1969 C CA . GLY A 1 263 ? -17.065 -2.207 44.040 1.00 76.31 263 GLY A CA 1
ATOM 1970 C C . GLY A 1 263 ? -15.917 -1.677 43.177 1.00 76.31 263 GLY A C 1
ATOM 1971 O O . GLY A 1 263 ? -15.979 -0.546 42.697 1.00 76.31 263 GLY A O 1
ATOM 1972 N N . ASP A 1 264 ? -14.889 -2.501 42.992 1.00 74.75 264 ASP A N 1
ATOM 1973 C CA . ASP A 1 264 ? -13.707 -2.205 42.177 1.00 74.75 264 ASP A CA 1
ATOM 1974 C C . ASP A 1 264 ? -13.500 -3.315 41.134 1.00 74.75 264 ASP A C 1
ATOM 1976 O O . ASP A 1 264 ? -13.800 -4.484 41.396 1.00 74.75 264 ASP A O 1
ATOM 1980 N N . MET A 1 265 ? -13.002 -2.945 39.955 1.00 76.12 265 MET A N 1
ATOM 1981 C CA . MET A 1 265 ? -12.621 -3.866 38.888 1.00 76.12 265 MET A CA 1
ATOM 1982 C C . MET A 1 265 ? -11.172 -3.553 38.489 1.00 76.12 265 MET A C 1
ATOM 1984 O O . MET A 1 265 ? -10.930 -2.516 37.867 1.00 76.12 265 MET A O 1
ATOM 1988 N N . PRO A 1 266 ? -10.201 -4.419 38.832 1.00 76.12 266 PRO A N 1
ATOM 1989 C CA . PRO A 1 266 ? -8.799 -4.150 38.553 1.00 76.12 266 PRO A CA 1
ATOM 1990 C C . PRO A 1 266 ? -8.534 -4.096 37.045 1.00 76.12 266 PRO A C 1
ATOM 1992 O O . PRO A 1 266 ? -8.996 -4.944 36.282 1.00 76.12 266 PRO A O 1
ATOM 1995 N N . PHE A 1 267 ? -7.752 -3.103 36.626 1.00 73.38 267 PHE A N 1
ATOM 1996 C CA . PHE A 1 267 ? -7.267 -2.977 35.255 1.00 73.38 267 PHE A CA 1
ATOM 1997 C C . PHE A 1 267 ? -5.995 -3.809 35.064 1.00 73.38 267 PHE A C 1
ATOM 1999 O O . PHE A 1 267 ? -4.995 -3.558 35.739 1.00 73.38 267 PHE A O 1
ATOM 2006 N N . ASP A 1 268 ? -6.012 -4.752 34.119 1.00 73.38 268 ASP A N 1
ATOM 2007 C CA . ASP A 1 268 ? -4.812 -5.481 33.699 1.00 73.38 268 ASP A CA 1
ATOM 2008 C C . ASP A 1 268 ? -4.277 -4.887 32.387 1.00 73.38 268 ASP A C 1
ATOM 2010 O O . ASP A 1 268 ? -4.889 -5.002 31.322 1.00 73.38 268 ASP A O 1
ATOM 2014 N N . ALA A 1 269 ? -3.163 -4.159 32.475 1.00 67.06 269 ALA A N 1
ATOM 2015 C CA . ALA A 1 269 ? -2.575 -3.457 31.340 1.00 67.06 269 ALA A CA 1
ATOM 2016 C C . ALA A 1 269 ? -1.733 -4.423 30.490 1.00 67.06 269 ALA A C 1
ATOM 2018 O O . ALA A 1 269 ? -0.820 -5.051 31.036 1.00 67.06 269 ALA A O 1
ATOM 2019 N N . PRO A 1 270 ? -1.912 -4.497 29.158 1.00 66.50 270 PRO A N 1
ATOM 2020 C CA . PRO A 1 270 ? -0.986 -5.253 28.326 1.00 66.50 270 PRO A CA 1
ATOM 2021 C C . PRO A 1 270 ? 0.434 -4.665 28.427 1.00 66.50 270 PRO A C 1
ATOM 2023 O O . PRO A 1 270 ? 0.653 -3.466 28.248 1.00 66.50 270 PRO A O 1
ATOM 2026 N N . ASN A 1 271 ? 1.414 -5.520 28.738 1.00 69.75 271 ASN A N 1
ATOM 2027 C CA . ASN A 1 271 ? 2.819 -5.134 28.885 1.00 69.75 271 ASN A CA 1
ATOM 2028 C C . ASN A 1 271 ? 3.524 -5.120 27.520 1.00 69.75 271 ASN A C 1
ATOM 2030 O O . ASN A 1 271 ? 3.731 -6.169 26.905 1.00 69.75 271 ASN A O 1
ATOM 2034 N N . PHE A 1 272 ? 3.945 -3.938 27.067 1.00 71.19 272 PHE A N 1
ATOM 2035 C CA . PHE A 1 272 ? 4.708 -3.770 25.832 1.00 71.19 272 PHE A CA 1
ATOM 2036 C C . PHE A 1 272 ? 6.167 -3.411 26.147 1.00 71.19 272 PHE A C 1
ATOM 2038 O O . PHE A 1 272 ? 6.459 -2.317 26.620 1.00 71.19 272 PHE A O 1
ATOM 2045 N N . LYS A 1 273 ? 7.104 -4.329 25.869 1.00 67.31 273 LYS A N 1
ATOM 2046 C CA . LYS A 1 273 ? 8.548 -4.041 25.918 1.00 67.31 273 LYS A CA 1
ATOM 2047 C C . LYS A 1 273 ? 8.999 -3.359 24.622 1.00 67.31 273 LYS A C 1
ATOM 2049 O O . LYS A 1 273 ? 8.627 -3.809 23.537 1.00 67.31 273 LYS A O 1
ATOM 2054 N N . THR A 1 274 ? 9.849 -2.337 24.726 1.00 67.62 274 THR A N 1
ATOM 2055 C CA . THR A 1 274 ? 10.544 -1.746 23.572 1.00 67.62 274 THR A CA 1
ATOM 2056 C C . THR A 1 274 ? 11.466 -2.785 22.931 1.00 67.62 274 THR A C 1
ATOM 2058 O O . THR A 1 274 ? 12.160 -3.517 23.635 1.00 67.62 274 THR A O 1
ATOM 2061 N N . THR A 1 275 ? 11.471 -2.860 21.600 1.00 66.44 275 THR A N 1
ATOM 2062 C CA . THR A 1 275 ? 12.403 -3.694 20.824 1.00 66.44 275 THR A CA 1
ATOM 2063 C C . THR A 1 275 ? 13.256 -2.784 19.944 1.00 66.44 275 THR A C 1
ATOM 2065 O O . THR A 1 275 ? 12.738 -1.824 19.379 1.00 66.44 275 THR A O 1
ATOM 2068 N N . GLU A 1 276 ? 14.560 -3.049 19.880 1.00 66.50 276 GLU A N 1
ATOM 2069 C CA . GLU A 1 276 ? 15.509 -2.336 19.017 1.00 66.50 276 GLU A CA 1
ATOM 2070 C C . GLU A 1 276 ? 15.762 -3.150 17.741 1.00 66.50 276 GLU A C 1
ATOM 2072 O O . GLU A 1 276 ? 15.774 -4.383 17.776 1.00 66.50 276 GLU A O 1
ATOM 2077 N N . ILE A 1 277 ? 15.967 -2.468 16.612 1.00 61.66 277 ILE A N 1
ATOM 2078 C CA . ILE A 1 277 ? 16.382 -3.110 15.361 1.00 61.66 277 ILE A CA 1
ATOM 2079 C C . ILE A 1 277 ? 17.900 -3.315 15.428 1.00 61.66 277 ILE A C 1
ATOM 2081 O O . ILE A 1 277 ? 18.648 -2.348 15.541 1.00 61.66 277 ILE A O 1
ATOM 2085 N N . ALA A 1 278 ? 18.357 -4.565 15.346 1.00 56.66 278 ALA A N 1
ATOM 2086 C CA . ALA A 1 278 ? 19.774 -4.902 15.236 1.00 56.66 278 ALA A CA 1
ATOM 2087 C C . ALA A 1 278 ? 20.053 -5.552 13.873 1.00 56.66 278 ALA A C 1
ATOM 2089 O O . ALA A 1 278 ? 19.458 -6.580 13.542 1.00 56.66 278 ALA A O 1
ATOM 2090 N N . GLU A 1 279 ? 20.974 -4.987 13.088 1.00 51.44 279 GLU A N 1
ATOM 2091 C CA . GLU A 1 279 ? 21.515 -5.667 11.907 1.00 51.44 279 GLU A CA 1
ATOM 2092 C C . GLU A 1 279 ? 22.344 -6.882 12.355 1.00 51.44 279 GLU A C 1
ATOM 2094 O O . GLU A 1 279 ? 23.372 -6.749 13.022 1.00 51.44 279 GLU A O 1
ATOM 2099 N N . MET A 1 280 ? 21.903 -8.092 12.001 1.00 46.19 280 MET A N 1
ATOM 2100 C CA . MET A 1 280 ? 22.670 -9.311 12.263 1.00 46.19 280 MET A CA 1
ATOM 2101 C C . MET A 1 280 ? 23.623 -9.602 11.101 1.00 46.19 280 MET A C 1
ATOM 2103 O O . MET A 1 280 ? 23.252 -10.251 10.123 1.00 46.19 280 MET A O 1
ATOM 2107 N N . THR A 1 281 ? 24.884 -9.187 11.223 1.00 44.78 281 THR A N 1
ATOM 2108 C CA . THR A 1 281 ? 25.948 -9.541 10.268 1.00 44.78 281 THR A CA 1
ATOM 2109 C C . THR A 1 281 ? 26.449 -10.969 10.513 1.00 44.78 281 THR A C 1
ATOM 2111 O O . THR A 1 281 ? 27.567 -11.180 10.976 1.00 44.78 281 THR A O 1
ATOM 2114 N N . ASN A 1 282 ? 25.637 -11.982 10.206 1.00 45.50 282 ASN A N 1
ATOM 2115 C CA . ASN A 1 282 ? 26.097 -13.373 10.196 1.00 45.50 282 ASN A CA 1
ATOM 2116 C C . ASN A 1 282 ? 26.617 -13.749 8.803 1.00 45.50 282 ASN A C 1
ATOM 2118 O O . ASN A 1 282 ? 25.925 -14.384 8.009 1.00 45.50 282 ASN A O 1
ATOM 2122 N N . ILE A 1 283 ? 27.868 -13.386 8.511 1.00 48.34 283 ILE A N 1
ATOM 2123 C CA . ILE A 1 283 ? 28.603 -13.968 7.382 1.00 48.34 283 ILE A CA 1
ATOM 2124 C C . ILE A 1 283 ? 29.179 -15.304 7.858 1.00 48.34 283 ILE A C 1
ATOM 2126 O O . ILE A 1 283 ? 30.257 -15.355 8.446 1.00 48.34 283 ILE A O 1
ATOM 2130 N N . ILE A 1 284 ? 28.465 -16.404 7.609 1.00 49.44 284 ILE A N 1
ATOM 2131 C CA . ILE A 1 284 ? 29.053 -17.744 7.728 1.00 49.44 284 ILE A CA 1
ATOM 2132 C C . ILE A 1 284 ? 29.861 -17.992 6.453 1.00 49.44 284 ILE A C 1
ATOM 2134 O O . ILE A 1 284 ? 29.363 -18.541 5.471 1.00 49.44 284 ILE A O 1
ATOM 2138 N N . SER A 1 285 ? 31.124 -17.570 6.448 1.00 48.00 285 SER A N 1
ATOM 2139 C CA . SER A 1 285 ? 32.088 -18.039 5.459 1.00 48.00 285 SER A CA 1
ATOM 2140 C C . SER A 1 285 ? 32.459 -19.482 5.802 1.00 48.00 285 SER A C 1
ATOM 2142 O O . SER A 1 285 ? 33.214 -19.761 6.731 1.00 48.00 285 SER A O 1
ATOM 2144 N N . LYS A 1 286 ? 31.898 -20.440 5.062 1.00 54.81 286 LYS A N 1
ATOM 2145 C CA . LYS A 1 286 ? 32.372 -21.825 5.100 1.00 54.81 286 LYS A CA 1
ATOM 2146 C C . LYS A 1 286 ? 33.673 -21.877 4.284 1.00 54.81 286 LYS A C 1
ATOM 2148 O O . LYS A 1 286 ? 33.616 -21.573 3.091 1.00 54.81 286 LYS A O 1
ATOM 2153 N N . PRO A 1 287 ? 34.840 -22.207 4.865 1.00 48.69 287 PRO A N 1
ATOM 2154 C CA . PRO A 1 287 ? 36.041 -22.386 4.065 1.00 48.69 287 PRO A CA 1
ATOM 2155 C C . PRO A 1 287 ? 35.849 -23.607 3.160 1.00 48.69 287 PRO A C 1
ATOM 2157 O O . PRO A 1 287 ? 35.474 -24.683 3.628 1.00 48.69 287 PRO A O 1
ATOM 2160 N N . LEU A 1 288 ? 36.082 -23.430 1.860 1.00 46.72 288 LEU A N 1
ATOM 2161 C CA . LEU A 1 288 ? 36.260 -24.541 0.931 1.00 46.72 288 LEU A CA 1
ATOM 2162 C C . LEU A 1 288 ? 37.554 -25.259 1.332 1.00 46.72 288 LEU A C 1
ATOM 2164 O O . LEU A 1 288 ? 38.648 -24.741 1.119 1.00 46.72 288 LEU A O 1
ATOM 2168 N N . SER A 1 289 ? 37.430 -26.417 1.973 1.00 57.38 289 SER A N 1
ATOM 2169 C CA . SER A 1 289 ? 38.534 -27.365 2.095 1.00 57.38 289 SER A CA 1
ATOM 2170 C C . SER A 1 289 ? 38.756 -28.025 0.732 1.00 57.38 289 SER A C 1
ATOM 2172 O O . SER A 1 289 ? 37.817 -28.622 0.200 1.00 57.38 289 SER A O 1
ATOM 2174 N N . ASN A 1 290 ? 39.967 -27.860 0.187 1.00 53.56 290 ASN A N 1
ATOM 2175 C CA . ASN A 1 290 ? 40.474 -28.576 -0.992 1.00 53.56 290 ASN A CA 1
ATOM 2176 C C . ASN A 1 290 ? 40.451 -30.095 -0.800 1.00 53.56 290 ASN A C 1
ATOM 2178 O O . ASN A 1 290 ? 40.697 -30.538 0.347 1.00 53.56 290 ASN A O 1
#